Protein AF-A0A401J5F5-F1 (afdb_monomer_lite)

Radius of gyration: 28.51 Å; chains: 1; bounding box: 42×103×67 Å

Secondary structure (DSSP, 8-state):
-------------------SSHHHHHHHHHHHHHHHHHHHHT--GGGEEE-SSSEEEE---TT--HHHHHHHHHHHHTSSS-EEEETT-S--TTPBPSSPPEEEEEEEHHHHHHHHHHHHHTTPEEEEEEE-TTSEEEEEEEPPTT-BHHHHHHHHHHHHTTTTSS-EEEEPP-------------------

Structure (mmCIF, N/CA/C/O backbone):
data_AF-A0A401J5F5-F1
#
_entry.id   AF-A0A401J5F5-F1
#
loop_
_atom_site.group_PDB
_atom_site.id
_atom_site.type_symbol
_atom_site.label_atom_id
_atom_site.label_alt_id
_atom_site.label_comp_id
_atom_site.label_asym_id
_atom_site.label_entity_id
_atom_site.label_seq_id
_atom_site.pdbx_PDB_ins_code
_atom_site.Cartn_x
_atom_site.Cartn_y
_atom_site.Cartn_z
_atom_site.occupancy
_atom_site.B_iso_or_equiv
_atom_site.auth_seq_id
_atom_site.auth_comp_id
_atom_site.auth_asym_id
_atom_site.auth_atom_id
_atom_site.pdbx_PDB_model_num
ATOM 1 N N . MET A 1 1 ? -17.683 77.217 -1.184 1.00 43.50 1 MET A N 1
ATOM 2 C CA . MET A 1 1 ? -18.094 76.943 -2.585 1.00 43.50 1 MET A CA 1
ATOM 3 C C . MET A 1 1 ? -16.866 77.033 -3.494 1.00 43.50 1 MET A C 1
ATOM 5 O O . MET A 1 1 ? -16.057 77.914 -3.235 1.00 43.50 1 MET A O 1
ATOM 9 N N . LYS A 1 2 ? -16.790 76.169 -4.531 1.00 35.72 2 LYS A N 1
ATOM 10 C CA . LYS A 1 2 ? -15.691 75.847 -5.498 1.00 35.72 2 LYS A CA 1
ATOM 11 C C . LYS A 1 2 ? -14.905 74.567 -5.130 1.00 35.72 2 LYS A C 1
ATOM 13 O O . LYS A 1 2 ? -14.124 74.583 -4.192 1.00 35.72 2 LYS A O 1
ATOM 18 N N . MET A 1 3 ? -15.372 73.396 -5.596 1.00 32.53 3 MET A N 1
ATOM 19 C CA . MET A 1 3 ? -14.961 72.637 -6.815 1.00 32.53 3 MET A CA 1
ATOM 20 C C . MET A 1 3 ? -13.523 72.095 -6.725 1.00 32.53 3 MET A C 1
ATOM 22 O O . MET A 1 3 ? -12.584 72.873 -6.765 1.00 32.53 3 MET A O 1
ATOM 26 N N . VAL A 1 4 ? -13.332 70.823 -6.346 1.00 42.28 4 VAL A N 1
ATOM 27 C CA . VAL A 1 4 ? -13.282 69.589 -7.179 1.00 42.28 4 VAL A CA 1
ATOM 28 C C . VAL A 1 4 ? -12.054 69.526 -8.091 1.00 42.28 4 VAL A C 1
ATOM 30 O O . VAL A 1 4 ? -12.009 70.216 -9.101 1.00 42.28 4 VAL A O 1
ATOM 33 N N . TRP A 1 5 ? -11.166 68.561 -7.823 1.00 26.98 5 TRP A N 1
ATOM 34 C CA . TRP A 1 5 ? -10.645 67.684 -8.877 1.00 26.98 5 TRP A CA 1
ATOM 35 C C . TRP A 1 5 ? -10.235 66.322 -8.301 1.00 26.98 5 TRP A C 1
ATOM 37 O O . TRP A 1 5 ? -9.369 66.225 -7.436 1.00 26.98 5 TRP A O 1
ATOM 47 N N . ARG A 1 6 ? -10.917 65.263 -8.752 1.00 43.91 6 ARG A N 1
ATOM 48 C CA . ARG A 1 6 ? -10.545 63.863 -8.525 1.00 43.91 6 ARG A CA 1
ATOM 49 C C . ARG A 1 6 ? -9.757 63.412 -9.748 1.00 43.91 6 ARG A C 1
ATOM 51 O O . ARG A 1 6 ? -10.322 63.350 -10.835 1.00 43.91 6 ARG A O 1
ATOM 58 N N . ILE A 1 7 ? -8.481 63.095 -9.567 1.00 42.84 7 ILE A N 1
ATOM 59 C CA . ILE A 1 7 ? -7.674 62.436 -10.595 1.00 42.84 7 ILE A CA 1
ATOM 60 C C . ILE A 1 7 ? -7.844 60.931 -10.383 1.00 42.84 7 ILE A C 1
ATOM 62 O O . ILE A 1 7 ? -7.282 60.353 -9.456 1.00 42.84 7 ILE A O 1
ATOM 66 N N . SER A 1 8 ? -8.676 60.306 -11.213 1.00 41.34 8 SER A N 1
ATOM 67 C CA . SER A 1 8 ? -8.752 58.850 -11.320 1.00 41.34 8 SER A CA 1
ATOM 68 C C . SER A 1 8 ? -7.578 58.361 -12.166 1.00 41.34 8 SER A C 1
ATOM 70 O O . SER A 1 8 ? -7.578 58.525 -13.382 1.00 41.34 8 SER A O 1
ATOM 72 N N . LEU A 1 9 ? -6.577 57.755 -11.527 1.00 42.47 9 LEU A N 1
ATOM 73 C CA . LEU A 1 9 ? -5.566 56.954 -12.212 1.00 42.47 9 LEU A CA 1
ATOM 74 C C . LEU A 1 9 ? -6.114 55.535 -12.389 1.00 42.47 9 LEU A C 1
ATOM 76 O O . LEU A 1 9 ? -6.214 54.76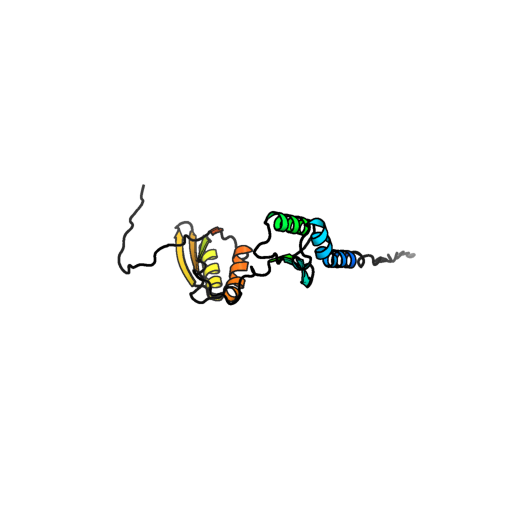9 -11.433 1.00 42.47 9 LEU A O 1
ATOM 80 N N . ALA A 1 10 ? -6.495 55.198 -13.620 1.00 40.88 10 ALA A N 1
ATOM 81 C CA . ALA A 1 10 ? -6.749 53.824 -14.019 1.00 40.88 10 ALA A CA 1
ATOM 82 C C . ALA A 1 10 ? -5.401 53.094 -14.119 1.00 40.88 10 ALA A C 1
ATOM 84 O O . ALA A 1 10 ? -4.613 53.347 -15.030 1.00 40.88 10 ALA A O 1
ATOM 85 N N . ALA A 1 11 ? -5.121 52.204 -13.169 1.00 45.44 11 ALA A N 1
ATOM 86 C CA . ALA A 1 11 ? -4.005 51.277 -13.276 1.00 45.44 11 ALA A CA 1
ATOM 87 C C . ALA A 1 11 ? -4.366 50.201 -14.312 1.00 45.44 11 ALA A C 1
ATOM 89 O O . ALA A 1 11 ? -5.127 49.277 -14.031 1.00 45.44 11 ALA A O 1
ATOM 90 N N . ALA A 1 12 ? -3.842 50.340 -15.529 1.00 38.31 12 ALA A N 1
ATOM 91 C CA . ALA A 1 12 ? -3.856 49.272 -16.516 1.00 38.31 12 ALA A CA 1
ATOM 92 C C . ALA A 1 12 ? -2.869 48.185 -16.064 1.00 38.31 12 ALA A C 1
ATOM 94 O O . ALA A 1 12 ? -1.658 48.316 -16.233 1.00 38.31 12 ALA A O 1
ATOM 95 N N . VAL A 1 13 ? -3.384 47.116 -15.455 1.00 39.88 13 VAL A N 1
ATOM 96 C CA . VAL A 1 13 ? -2.602 45.905 -15.193 1.00 39.88 13 VAL A CA 1
ATOM 97 C C . VAL A 1 13 ? -2.475 45.159 -16.516 1.00 39.88 13 VAL A C 1
ATOM 99 O O . VAL A 1 13 ? -3.377 44.437 -16.936 1.00 39.88 13 VAL A O 1
ATOM 102 N N . ILE A 1 14 ? -1.349 45.359 -17.197 1.00 43.97 14 ILE A N 1
ATOM 103 C CA . ILE A 1 14 ? -0.930 44.489 -18.291 1.00 43.97 14 ILE A CA 1
ATOM 104 C C . ILE A 1 14 ? -0.505 43.174 -17.634 1.00 43.97 14 ILE A C 1
ATOM 106 O O . ILE A 1 14 ? 0.609 43.052 -17.127 1.00 43.97 14 ILE A O 1
ATOM 110 N N . ILE A 1 15 ? -1.412 42.196 -17.596 1.00 42.31 15 ILE A N 1
ATOM 111 C CA . ILE A 1 15 ? -1.058 40.813 -17.274 1.00 42.31 15 ILE A CA 1
ATOM 112 C C . ILE A 1 15 ? -0.266 40.304 -18.476 1.00 42.31 15 ILE A C 1
ATOM 114 O O . ILE A 1 15 ? -0.825 39.819 -19.459 1.00 42.31 15 ILE A O 1
ATOM 118 N N . SER A 1 16 ? 1.048 40.510 -18.425 1.00 41.66 16 SER A N 1
ATOM 119 C CA . SER A 1 16 ? 1.985 39.938 -19.379 1.00 41.66 16 SER A CA 1
ATOM 120 C C . SER A 1 16 ? 1.873 38.417 -19.272 1.00 41.66 16 SER A C 1
ATOM 122 O O . SER A 1 16 ? 2.237 37.816 -18.260 1.00 41.66 16 SER A O 1
ATOM 124 N N . GLY A 1 17 ? 1.268 37.802 -20.287 1.00 46.09 17 GLY A N 1
ATOM 125 C CA . GLY A 1 17 ? 1.097 36.361 -20.394 1.00 46.09 17 GLY A CA 1
ATOM 126 C C . GLY A 1 17 ? 2.429 35.678 -20.678 1.00 46.09 17 GLY A C 1
ATOM 127 O O . GLY A 1 17 ? 2.751 35.391 -21.824 1.00 46.09 17 GLY A O 1
ATOM 128 N N . THR A 1 18 ? 3.191 35.380 -19.632 1.00 44.47 18 THR A N 1
ATOM 129 C CA . THR A 1 18 ? 4.375 34.511 -19.693 1.00 44.47 18 THR A CA 1
ATOM 130 C C . THR A 1 18 ? 4.217 33.358 -18.715 1.00 44.47 18 THR A C 1
ATOM 132 O O . THR A 1 18 ? 4.855 33.329 -17.671 1.00 44.47 18 THR A O 1
ATOM 135 N N . THR A 1 19 ? 3.360 32.389 -19.039 1.00 47.84 19 THR A N 1
ATOM 136 C CA . THR A 1 19 ? 3.331 31.095 -18.324 1.00 47.84 19 THR A CA 1
ATOM 137 C C . THR A 1 19 ? 3.252 29.868 -19.239 1.00 47.84 19 THR A C 1
ATOM 139 O O . THR A 1 19 ? 3.297 28.747 -18.748 1.00 47.84 19 THR A O 1
ATOM 142 N N . MET A 1 20 ? 3.235 30.008 -20.572 1.00 43.16 20 MET A N 1
ATOM 143 C CA . MET A 1 20 ? 3.103 28.844 -21.474 1.00 43.16 20 MET A CA 1
ATOM 144 C C . MET A 1 20 ? 4.416 28.120 -21.841 1.00 43.16 20 MET A C 1
ATOM 146 O O . MET A 1 20 ? 4.374 27.155 -22.604 1.00 43.16 20 MET A O 1
ATOM 150 N N . ALA A 1 21 ? 5.577 28.552 -21.335 1.00 44.12 21 ALA A N 1
ATOM 151 C CA . ALA A 1 21 ? 6.866 27.960 -21.717 1.00 44.12 21 ALA A CA 1
ATOM 152 C C . ALA A 1 21 ? 7.297 26.765 -20.842 1.00 44.12 21 ALA A C 1
ATOM 154 O O . ALA A 1 21 ? 7.928 25.847 -21.353 1.00 44.12 21 ALA A O 1
ATOM 155 N N . MET A 1 22 ? 6.911 26.712 -19.560 1.00 44.75 22 MET A N 1
ATOM 156 C CA . MET A 1 22 ? 7.443 25.686 -18.645 1.00 44.75 22 MET A CA 1
ATOM 157 C C . MET A 1 22 ? 6.835 24.287 -18.837 1.00 44.75 22 MET A C 1
ATOM 159 O O . MET A 1 22 ? 7.517 23.284 -18.642 1.00 44.75 22 MET A O 1
ATOM 163 N N . ALA A 1 23 ? 5.580 24.186 -19.287 1.00 46.88 23 ALA A N 1
ATOM 164 C CA . ALA A 1 23 ? 4.941 22.883 -19.489 1.00 46.88 23 ALA A CA 1
ATOM 165 C C . ALA A 1 23 ? 5.533 22.106 -20.684 1.00 46.88 23 ALA A C 1
ATOM 167 O O . ALA A 1 23 ? 5.722 20.892 -20.601 1.00 46.88 23 ALA A O 1
ATOM 168 N N . ARG A 1 24 ? 5.881 22.804 -21.779 1.00 48.50 24 ARG A N 1
ATOM 169 C CA . ARG A 1 24 ? 6.398 22.178 -23.012 1.00 48.50 24 ARG A CA 1
ATOM 170 C C . ARG A 1 24 ? 7.813 21.619 -22.866 1.00 48.50 24 ARG A C 1
ATOM 172 O O . ARG A 1 24 ? 8.132 20.614 -23.496 1.00 48.50 24 ARG A O 1
ATOM 179 N N . GLU A 1 25 ? 8.650 22.249 -22.047 1.00 49.91 25 GLU A N 1
ATOM 180 C CA . GLU A 1 25 ? 10.027 21.801 -21.816 1.00 49.91 25 GLU A CA 1
ATOM 181 C C . GLU A 1 25 ? 10.061 20.522 -20.961 1.00 49.91 25 GLU A C 1
ATOM 183 O O . GLU A 1 25 ? 10.781 19.573 -21.279 1.00 49.91 25 GLU A O 1
ATOM 188 N N . SER A 1 26 ? 9.181 20.432 -19.956 1.00 57.75 26 SER A N 1
ATOM 189 C CA . SER A 1 26 ? 9.104 19.262 -19.073 1.00 57.75 26 SER A CA 1
ATOM 190 C C . SER A 1 26 ? 8.583 17.996 -19.780 1.00 57.75 26 SER A C 1
ATOM 192 O O . SER A 1 26 ? 9.088 16.902 -19.520 1.00 57.75 26 SER A O 1
ATOM 194 N N . GLU A 1 27 ? 7.615 18.124 -20.700 1.00 59.06 27 GLU A N 1
ATOM 195 C CA . GLU A 1 27 ? 7.053 16.986 -21.450 1.00 59.06 27 GLU A CA 1
ATOM 196 C C . GLU A 1 27 ? 7.995 16.469 -22.545 1.00 59.06 27 GLU A C 1
ATOM 198 O O . GLU A 1 27 ? 8.038 15.268 -22.818 1.00 59.06 27 GLU A O 1
ATOM 203 N N . ASN A 1 28 ? 8.770 17.350 -23.183 1.00 62.75 28 ASN A N 1
ATOM 204 C CA . ASN A 1 28 ? 9.780 16.922 -24.152 1.00 62.75 28 ASN A CA 1
ATOM 205 C C . ASN A 1 28 ? 10.972 16.235 -23.475 1.00 62.75 28 ASN A C 1
ATOM 207 O O . ASN A 1 28 ? 11.548 15.318 -24.061 1.00 62.75 28 ASN A O 1
ATOM 211 N N . SER A 1 29 ? 11.317 16.638 -22.249 1.00 72.81 29 SER A N 1
ATOM 212 C CA . SER A 1 29 ? 12.370 15.988 -21.464 1.00 72.81 29 SER A CA 1
ATOM 213 C C . SER A 1 29 ? 12.029 14.519 -21.173 1.00 72.81 29 SER A C 1
ATOM 215 O O . SER A 1 29 ? 12.818 13.622 -21.475 1.00 72.81 29 SER A O 1
ATOM 217 N N . ILE A 1 30 ? 10.800 14.233 -20.719 1.00 82.50 30 ILE A N 1
ATOM 218 C CA . ILE A 1 30 ? 10.421 12.864 -20.336 1.00 82.50 30 ILE A CA 1
ATOM 219 C C . ILE A 1 30 ? 10.318 11.911 -21.536 1.00 82.50 30 ILE A C 1
ATOM 221 O O . ILE A 1 30 ? 10.687 10.745 -21.429 1.00 82.50 30 ILE A O 1
ATOM 225 N N . LYS A 1 31 ? 9.889 12.398 -22.710 1.00 85.31 31 LYS A N 1
ATOM 226 C CA . LYS A 1 31 ? 9.800 11.583 -23.937 1.00 85.31 31 LYS A CA 1
ATOM 227 C C . LYS A 1 31 ? 11.163 11.078 -24.413 1.00 85.31 31 LYS A C 1
ATOM 229 O O . LYS A 1 31 ? 11.244 9.994 -24.983 1.00 85.31 31 LYS A O 1
ATOM 234 N N . ASN A 1 32 ? 12.223 11.849 -24.173 1.00 88.88 32 ASN A N 1
ATOM 235 C CA . ASN A 1 32 ? 13.589 11.490 -24.560 1.00 88.88 32 ASN A CA 1
ATOM 236 C C . ASN A 1 32 ? 14.330 10.681 -23.485 1.00 88.88 32 ASN A C 1
ATOM 238 O O . ASN A 1 32 ? 15.373 10.087 -23.777 1.00 88.88 32 ASN A O 1
ATOM 242 N N . LEU A 1 33 ? 13.779 10.617 -22.270 1.00 89.19 33 LEU A N 1
ATOM 243 C CA . LEU A 1 33 ? 14.386 9.968 -21.113 1.00 89.19 33 LEU A CA 1
ATOM 244 C C . LEU A 1 33 ? 14.772 8.496 -21.361 1.00 89.19 33 LEU A C 1
ATOM 246 O O . LEU A 1 33 ? 15.908 8.144 -21.038 1.00 89.19 33 LEU A O 1
ATOM 250 N N . PRO A 1 34 ? 13.938 7.634 -21.990 1.00 92.56 34 PRO A N 1
ATOM 251 C CA . PRO A 1 34 ? 14.337 6.253 -22.273 1.00 92.56 34 PRO A CA 1
ATOM 252 C C . PRO A 1 34 ? 15.611 6.153 -23.115 1.00 92.56 34 PRO A C 1
ATOM 254 O O . PRO A 1 34 ? 16.503 5.357 -22.823 1.00 92.56 34 PRO A O 1
ATOM 257 N N . ALA A 1 35 ? 15.725 6.996 -24.144 1.00 93.44 35 ALA A N 1
ATOM 258 C CA . ALA A 1 35 ? 16.879 7.003 -25.032 1.00 93.44 35 ALA A CA 1
ATOM 259 C C . ALA A 1 35 ? 18.137 7.523 -24.321 1.00 93.44 35 ALA A C 1
ATOM 261 O O . ALA A 1 35 ? 19.235 7.026 -24.565 1.00 93.44 35 ALA A O 1
ATOM 262 N N . GLU A 1 36 ? 17.999 8.521 -23.447 1.00 92.50 36 GLU A N 1
ATOM 263 C CA . GLU A 1 36 ? 19.115 9.040 -22.655 1.00 92.50 36 GLU A CA 1
ATOM 264 C C . GLU A 1 36 ? 19.635 8.010 -21.648 1.00 92.50 36 GLU A C 1
ATOM 266 O O . GLU A 1 36 ? 20.839 7.736 -21.619 1.00 92.50 36 GLU A O 1
ATOM 271 N N . ILE A 1 37 ? 18.732 7.393 -20.885 1.00 93.38 37 ILE A N 1
ATOM 272 C CA . ILE A 1 37 ? 19.062 6.354 -19.907 1.00 93.38 37 ILE A CA 1
ATOM 273 C C . ILE A 1 37 ? 19.707 5.152 -20.598 1.00 93.38 37 ILE A C 1
ATOM 275 O O . ILE A 1 37 ? 20.756 4.686 -20.155 1.00 93.38 37 ILE A O 1
ATOM 279 N N . SER A 1 38 ? 19.132 4.687 -21.712 1.00 94.06 38 SER A N 1
ATOM 280 C CA . SER A 1 38 ? 19.673 3.569 -22.493 1.00 94.06 38 SER A CA 1
ATOM 281 C C . SER A 1 38 ? 21.126 3.815 -22.910 1.00 94.06 38 SER A C 1
ATOM 283 O O . SER A 1 38 ? 21.978 2.939 -22.737 1.00 94.06 38 SER A O 1
ATOM 285 N N . ARG A 1 39 ? 21.450 5.032 -23.375 1.00 94.75 39 ARG A N 1
ATOM 286 C CA . ARG A 1 39 ? 22.827 5.409 -23.734 1.00 94.75 39 ARG A CA 1
ATOM 287 C C . ARG A 1 39 ? 23.757 5.462 -22.523 1.00 94.75 39 ARG A C 1
ATOM 289 O O . ARG A 1 39 ? 24.860 4.925 -22.598 1.00 94.75 39 ARG A O 1
ATOM 296 N N . LYS A 1 40 ? 23.339 6.102 -21.426 1.00 94.56 40 LYS A N 1
ATOM 297 C CA . LYS A 1 40 ? 24.175 6.279 -20.224 1.00 94.56 40 LYS A CA 1
ATOM 298 C C . LYS A 1 40 ? 24.445 4.958 -19.505 1.00 94.56 40 LYS A C 1
ATOM 300 O O . LYS A 1 40 ? 25.591 4.655 -19.189 1.00 94.56 40 LYS A O 1
ATOM 305 N N . CYS A 1 41 ? 23.403 4.158 -19.302 1.00 94.50 41 CYS A N 1
ATOM 306 C CA . CYS A 1 41 ? 23.464 2.914 -18.538 1.00 94.50 41 CYS A CA 1
ATOM 307 C C . CYS A 1 41 ? 23.751 1.676 -19.396 1.00 94.50 41 CYS A C 1
ATOM 309 O O . CYS A 1 41 ? 23.882 0.576 -18.857 1.00 94.50 41 CYS A O 1
ATOM 311 N N . LYS A 1 42 ? 23.877 1.830 -20.724 1.00 94.31 42 LYS A N 1
ATOM 312 C CA . LYS A 1 42 ? 24.121 0.729 -21.674 1.00 94.31 42 LYS A CA 1
ATOM 313 C C . LYS A 1 42 ? 23.097 -0.403 -21.503 1.00 94.31 42 LYS A C 1
ATOM 315 O O . LYS A 1 42 ? 23.442 -1.591 -21.416 1.00 94.31 42 LYS A O 1
ATOM 320 N N . THR A 1 43 ? 21.831 -0.008 -21.419 1.00 93.19 43 THR A N 1
ATOM 321 C CA . THR A 1 43 ? 20.666 -0.886 -21.272 1.00 93.19 43 THR A CA 1
ATOM 322 C C . THR A 1 43 ? 19.780 -0.830 -22.516 1.00 93.19 43 THR A C 1
ATOM 324 O O . THR A 1 43 ? 19.821 0.158 -23.255 1.00 93.19 43 THR A O 1
ATOM 327 N N . PRO A 1 44 ? 18.976 -1.872 -22.778 1.00 93.56 44 PRO A N 1
ATOM 328 C CA . PRO A 1 44 ? 17.943 -1.825 -23.809 1.00 93.56 44 PRO A CA 1
ATOM 329 C C . PRO A 1 44 ? 16.977 -0.647 -23.607 1.00 93.56 44 PRO A C 1
ATOM 331 O O . PRO A 1 44 ? 16.609 -0.318 -22.479 1.00 93.56 44 PRO A O 1
ATOM 334 N N . ILE A 1 45 ? 16.579 0.006 -24.702 1.00 91.50 45 ILE A N 1
ATOM 335 C CA . ILE A 1 45 ? 15.700 1.188 -24.656 1.00 91.50 45 ILE A CA 1
ATOM 336 C C . ILE A 1 45 ? 14.285 0.857 -24.164 1.00 91.50 45 ILE A C 1
ATOM 338 O O . ILE A 1 45 ? 13.616 1.703 -23.581 1.00 91.50 45 ILE A O 1
ATOM 342 N N . ASP A 1 46 ? 13.840 -0.380 -24.367 1.00 89.62 46 ASP A N 1
ATOM 343 C CA . ASP A 1 46 ? 12.520 -0.883 -23.993 1.00 89.62 46 ASP A CA 1
ATOM 344 C C . ASP A 1 46 ? 12.374 -1.180 -22.494 1.00 89.62 46 ASP A C 1
ATOM 346 O O . ASP A 1 46 ? 11.249 -1.380 -22.027 1.00 89.62 46 ASP A O 1
ATOM 350 N N . TRP A 1 47 ? 13.472 -1.140 -21.729 1.00 92.25 47 TRP A N 1
ATOM 351 C CA . TRP A 1 47 ? 13.421 -1.226 -20.269 1.00 92.25 47 TRP A CA 1
ATOM 352 C C . TRP A 1 47 ? 12.689 -0.043 -19.650 1.00 92.25 47 TRP A C 1
ATOM 354 O O . TRP A 1 47 ? 12.094 -0.197 -18.592 1.00 92.25 47 TRP A O 1
ATOM 364 N N . VAL A 1 48 ? 12.719 1.134 -20.274 1.00 91.81 48 VAL A N 1
ATOM 365 C CA . VAL A 1 48 ? 12.088 2.342 -19.740 1.00 91.81 48 VAL A CA 1
ATOM 366 C C . VAL A 1 48 ? 10.962 2.760 -20.674 1.00 91.81 48 VAL A C 1
ATOM 368 O O . VAL A 1 48 ? 11.193 3.139 -21.818 1.00 91.81 48 VAL A O 1
ATOM 371 N N . LYS A 1 49 ? 9.723 2.716 -20.187 1.00 90.50 49 LYS A N 1
ATOM 372 C CA . LYS A 1 49 ? 8.528 3.082 -20.953 1.00 90.50 49 LYS A CA 1
ATOM 373 C C . LYS A 1 49 ? 7.893 4.325 -20.357 1.00 90.50 49 LYS A C 1
ATOM 375 O O . LYS A 1 49 ? 7.610 4.363 -19.164 1.00 90.50 49 LYS A O 1
ATOM 380 N N . VAL A 1 50 ? 7.640 5.328 -21.187 1.00 88.62 50 VAL A N 1
ATOM 381 C CA . VAL A 1 50 ? 6.902 6.529 -20.775 1.00 88.62 50 VAL A CA 1
ATOM 382 C C . VAL A 1 50 ? 5.408 6.218 -20.819 1.00 88.62 50 VAL A C 1
ATOM 384 O O . VAL A 1 50 ? 4.900 5.750 -21.839 1.00 88.62 50 VAL A O 1
ATOM 387 N N . GLY A 1 51 ? 4.724 6.420 -19.696 1.00 80.94 51 GLY A N 1
ATOM 388 C CA . GLY A 1 51 ? 3.279 6.269 -19.568 1.00 80.94 51 GLY A CA 1
ATOM 389 C C . GLY A 1 51 ? 2.526 7.566 -19.872 1.00 80.94 51 GLY A C 1
ATOM 390 O O . GLY A 1 51 ? 3.035 8.478 -20.519 1.00 80.94 51 GLY A O 1
ATOM 391 N N . THR A 1 52 ? 1.280 7.658 -19.408 1.00 76.38 52 THR A N 1
ATOM 392 C CA . THR A 1 52 ? 0.497 8.901 -19.472 1.00 76.38 52 THR A CA 1
ATOM 393 C C . THR A 1 52 ? 0.977 9.894 -18.413 1.00 76.38 52 THR A C 1
ATOM 395 O O . THR A 1 52 ? 1.271 9.494 -17.285 1.00 76.38 52 THR A O 1
ATOM 398 N N . GLY A 1 53 ? 1.016 11.187 -18.745 1.00 80.38 53 GLY A N 1
ATOM 399 C CA . GLY A 1 53 ? 1.531 12.222 -17.842 1.00 80.38 53 GLY A CA 1
ATOM 400 C C . GLY A 1 53 ? 3.042 12.099 -17.624 1.00 80.38 53 GLY A C 1
ATOM 401 O O . GLY A 1 53 ? 3.774 11.735 -18.543 1.00 80.38 53 GLY A O 1
ATOM 402 N N . ARG A 1 54 ? 3.511 12.380 -16.403 1.00 83.75 54 ARG A N 1
ATOM 403 C CA . ARG A 1 54 ? 4.923 12.244 -16.010 1.00 83.75 54 ARG A CA 1
ATOM 404 C C . ARG A 1 54 ? 5.232 10.876 -15.386 1.00 83.75 54 ARG A C 1
ATOM 406 O O . ARG A 1 54 ? 5.961 10.786 -14.408 1.00 83.75 54 ARG A O 1
ATOM 413 N N . SER A 1 55 ? 4.668 9.802 -15.940 1.00 85.81 55 SER A N 1
ATOM 414 C CA . SER A 1 55 ? 4.898 8.444 -15.431 1.00 85.81 55 SER A CA 1
ATOM 415 C C . SER A 1 55 ? 5.919 7.676 -16.265 1.00 85.81 55 SER A C 1
ATOM 417 O O . SER A 1 55 ? 5.937 7.747 -17.496 1.00 85.81 55 SER A O 1
ATOM 419 N N . VAL A 1 56 ? 6.766 6.909 -15.586 1.00 89.25 56 VAL A N 1
ATOM 420 C CA . VAL A 1 56 ? 7.770 6.034 -16.185 1.00 89.25 56 VAL A CA 1
ATOM 421 C C . VAL A 1 56 ? 7.616 4.637 -15.605 1.00 89.25 56 VAL A C 1
ATOM 423 O O . VAL A 1 56 ? 7.517 4.443 -14.396 1.00 89.25 56 VAL A O 1
ATOM 426 N N . ARG A 1 57 ? 7.613 3.640 -16.483 1.00 89.44 57 ARG A N 1
ATOM 427 C CA . ARG A 1 57 ? 7.575 2.232 -16.117 1.00 89.44 57 ARG A CA 1
ATOM 428 C C . ARG A 1 57 ? 8.892 1.554 -16.454 1.00 89.44 57 ARG A C 1
ATOM 430 O O . ARG A 1 57 ? 9.359 1.650 -17.587 1.00 89.44 57 ARG A O 1
ATOM 437 N N . LEU A 1 58 ? 9.460 0.858 -15.478 1.00 90.81 58 LEU A N 1
ATOM 438 C CA . LEU A 1 58 ? 10.694 0.097 -15.608 1.00 90.81 58 LEU A CA 1
ATOM 439 C C . LEU A 1 58 ? 10.377 -1.393 -15.806 1.00 90.81 58 LEU A C 1
ATOM 441 O O . LEU A 1 58 ? 9.644 -1.982 -15.016 1.00 90.81 58 LEU A O 1
ATOM 445 N N . GLN A 1 59 ? 10.938 -2.001 -16.847 1.00 91.00 59 GLN A N 1
ATOM 446 C CA . GLN A 1 59 ? 10.794 -3.418 -17.184 1.00 91.00 59 GLN A CA 1
ATOM 447 C C . GLN A 1 59 ? 12.152 -4.020 -17.575 1.00 91.00 59 GLN A C 1
ATOM 449 O O . GLN A 1 59 ? 12.445 -4.170 -18.762 1.00 91.00 59 GLN A O 1
ATOM 454 N N . PRO A 1 60 ? 13.015 -4.345 -16.601 1.00 88.44 60 PRO A N 1
ATOM 455 C CA . PRO A 1 60 ? 14.274 -5.022 -16.877 1.00 88.44 60 PRO A CA 1
ATOM 456 C C . PRO A 1 60 ? 14.033 -6.459 -17.365 1.00 88.44 60 PRO A C 1
ATOM 458 O O . PRO A 1 60 ? 12.971 -7.036 -17.125 1.00 88.44 60 PRO A O 1
ATOM 461 N N . SER A 1 61 ? 15.043 -7.069 -17.996 1.00 86.12 61 SER A N 1
ATOM 462 C CA . SER A 1 61 ? 15.054 -8.533 -18.174 1.00 86.12 61 SER A CA 1
ATOM 463 C C . SER A 1 61 ? 15.067 -9.221 -16.799 1.00 86.12 61 SER A C 1
ATOM 465 O O . SER A 1 61 ? 15.714 -8.687 -15.893 1.00 86.12 61 SER A O 1
ATOM 467 N N . PRO A 1 62 ? 14.455 -10.406 -16.620 1.00 83.62 62 PRO A N 1
ATOM 468 C CA . PRO A 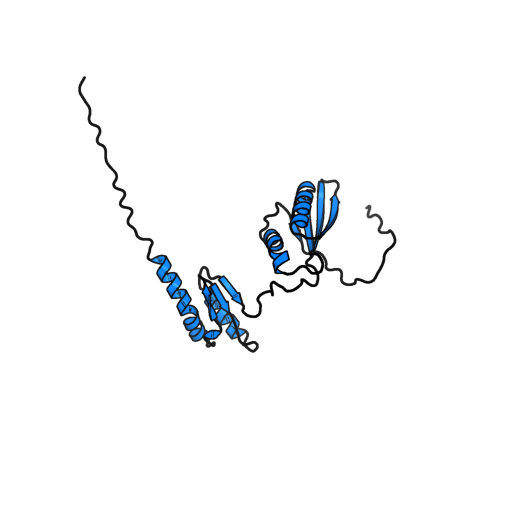1 62 ? 14.576 -11.186 -15.380 1.00 83.62 62 PRO A CA 1
ATOM 469 C C . PRO A 1 62 ? 16.031 -11.469 -14.962 1.00 83.62 62 PRO A C 1
ATOM 471 O O . PRO A 1 62 ? 16.336 -11.596 -13.782 1.00 83.62 62 PRO A O 1
ATOM 474 N N . ASP A 1 63 ? 16.931 -11.513 -15.940 1.00 86.62 63 ASP A N 1
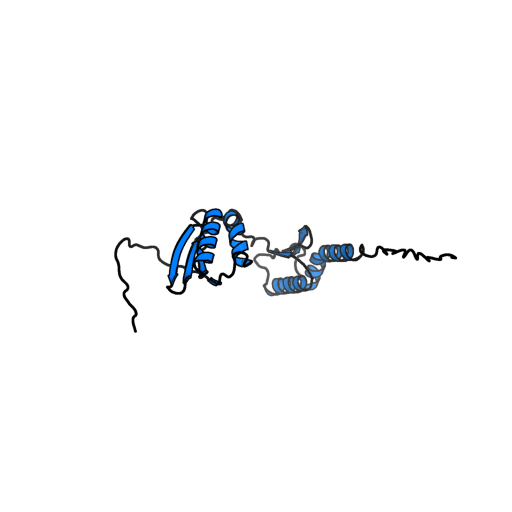ATOM 475 C CA . ASP A 1 63 ? 18.366 -11.805 -15.817 1.00 86.62 63 ASP A CA 1
ATOM 476 C C . ASP A 1 63 ? 19.235 -10.530 -15.901 1.00 86.62 63 ASP A C 1
ATOM 478 O O . ASP A 1 63 ? 20.456 -10.580 -16.067 1.00 86.62 63 ASP A O 1
ATOM 482 N N . ALA A 1 64 ? 18.611 -9.355 -15.774 1.00 88.69 64 ALA A N 1
ATOM 483 C CA . ALA A 1 64 ? 19.305 -8.078 -15.702 1.00 88.69 64 ALA A CA 1
ATOM 484 C C . ALA A 1 64 ? 20.259 -8.022 -14.499 1.00 88.69 64 ALA A C 1
ATOM 486 O O . ALA A 1 64 ? 19.883 -8.320 -13.365 1.00 88.69 64 ALA A O 1
ATOM 487 N N . SER A 1 65 ? 21.493 -7.560 -14.725 1.00 91.81 65 SER A N 1
ATOM 488 C CA . SER A 1 65 ? 22.414 -7.308 -13.619 1.00 91.81 65 SER A CA 1
ATOM 489 C C . SER A 1 65 ? 21.914 -6.150 -12.755 1.00 91.81 65 SER A C 1
ATOM 491 O O . SER A 1 65 ? 21.481 -5.111 -13.262 1.00 91.81 65 SER A O 1
ATOM 493 N N . TYR A 1 66 ? 22.030 -6.312 -11.437 1.00 89.19 66 TYR A N 1
ATOM 494 C CA . TYR A 1 66 ? 21.602 -5.299 -10.473 1.00 89.19 66 TYR A CA 1
ATOM 495 C C . TYR A 1 66 ? 22.278 -3.940 -10.709 1.00 89.19 66 TYR A C 1
ATOM 497 O O . TYR A 1 66 ? 21.615 -2.914 -10.662 1.00 89.19 66 TYR A O 1
ATOM 505 N N . GLU A 1 67 ? 23.567 -3.926 -11.060 1.00 92.56 67 GLU A N 1
ATOM 506 C CA . GLU A 1 67 ? 24.322 -2.701 -11.374 1.00 92.56 67 GLU A CA 1
ATOM 507 C C . GLU A 1 67 ? 23.667 -1.865 -12.489 1.00 92.56 67 GLU A C 1
ATOM 509 O O . GLU A 1 67 ? 23.596 -0.639 -12.410 1.00 92.56 67 GLU A O 1
ATOM 514 N N . LYS A 1 68 ? 23.128 -2.523 -13.524 1.00 92.25 68 LYS A N 1
ATOM 515 C CA . LYS A 1 68 ? 22.428 -1.830 -14.612 1.00 92.25 68 LYS A CA 1
ATOM 516 C C . LYS A 1 68 ? 21.083 -1.279 -14.156 1.00 92.25 68 LYS A C 1
ATOM 518 O O . LYS A 1 68 ? 20.720 -0.176 -14.557 1.00 92.25 68 LYS A O 1
ATOM 523 N N . ILE A 1 69 ? 20.358 -2.032 -13.329 1.00 91.50 69 ILE A N 1
ATOM 524 C CA . ILE A 1 69 ? 19.096 -1.579 -12.732 1.00 91.50 69 ILE A CA 1
ATOM 525 C C . ILE A 1 69 ? 19.353 -0.352 -11.849 1.00 91.50 69 ILE A C 1
ATOM 527 O O . ILE A 1 69 ? 18.644 0.643 -11.975 1.00 91.50 69 ILE A O 1
ATOM 531 N N . ASP A 1 70 ? 20.395 -0.387 -11.019 1.00 92.88 70 ASP A N 1
ATOM 532 C CA . ASP A 1 70 ? 20.767 0.712 -10.129 1.00 92.88 70 ASP A CA 1
ATOM 533 C C . ASP A 1 70 ? 21.138 1.984 -10.908 1.00 92.88 70 ASP A C 1
ATOM 535 O O . ASP A 1 70 ? 20.621 3.059 -10.607 1.00 92.88 70 ASP A O 1
ATOM 539 N N . CYS A 1 71 ? 21.916 1.861 -11.994 1.00 95.31 71 CYS A N 1
ATOM 540 C CA . CYS A 1 71 ? 22.196 2.986 -12.894 1.00 95.31 71 CYS A CA 1
ATOM 541 C C . CYS A 1 71 ? 20.910 3.610 -13.457 1.00 95.31 71 CYS A C 1
ATOM 543 O O . CYS A 1 71 ? 20.734 4.829 -13.417 1.00 95.31 71 CYS A O 1
ATOM 545 N N . VAL A 1 72 ? 19.990 2.779 -13.963 1.00 93.88 72 VAL A N 1
ATOM 546 C CA . VAL A 1 72 ? 18.720 3.254 -14.530 1.00 93.88 72 VAL A CA 1
ATOM 547 C C . VAL A 1 72 ? 17.897 3.988 -13.471 1.00 93.88 72 VAL A C 1
ATOM 549 O O . VAL A 1 72 ? 17.415 5.091 -13.725 1.00 93.88 72 VAL A O 1
ATOM 552 N N . LEU A 1 73 ? 17.774 3.416 -12.271 1.00 92.50 73 LEU A N 1
ATOM 553 C CA . LEU A 1 73 ? 17.058 4.040 -11.160 1.00 92.50 73 LEU A CA 1
ATOM 554 C C . LEU A 1 73 ? 17.706 5.360 -10.729 1.00 92.50 73 LEU A C 1
ATOM 556 O O . LEU A 1 73 ? 16.988 6.311 -10.425 1.00 92.50 73 LEU A O 1
ATOM 560 N N . ALA A 1 74 ? 19.037 5.444 -10.723 1.00 93.00 74 ALA A N 1
ATOM 561 C CA . ALA A 1 74 ? 19.756 6.671 -10.404 1.00 93.00 74 ALA A CA 1
ATOM 562 C C . ALA A 1 74 ? 19.472 7.789 -11.419 1.00 93.00 74 ALA A C 1
ATOM 564 O O . ALA A 1 74 ? 19.271 8.933 -11.016 1.00 93.00 74 ALA A O 1
ATOM 565 N N . GLU A 1 75 ? 19.403 7.480 -12.716 1.00 93.25 75 GLU A N 1
ATOM 566 C CA . GLU A 1 75 ? 19.066 8.477 -13.739 1.00 93.25 75 GLU A CA 1
ATOM 567 C C . GLU A 1 75 ? 17.590 8.901 -13.684 1.00 93.25 75 GLU A C 1
ATOM 569 O O . GLU A 1 75 ? 17.301 10.084 -13.860 1.00 93.25 75 GLU A O 1
ATOM 574 N N . ILE A 1 76 ? 16.661 7.986 -13.377 1.00 89.69 76 ILE A N 1
ATOM 575 C CA . ILE A 1 76 ? 15.242 8.336 -13.171 1.00 89.69 76 ILE A CA 1
ATOM 576 C C . ILE A 1 76 ? 15.089 9.249 -11.950 1.00 89.69 76 ILE A C 1
ATOM 578 O O . ILE A 1 76 ? 14.401 10.259 -12.034 1.00 89.69 76 ILE A O 1
ATOM 582 N N . LYS A 1 77 ? 15.773 8.950 -10.837 1.00 87.81 77 LYS A N 1
ATOM 583 C CA . LYS A 1 77 ? 15.736 9.761 -9.603 1.00 87.81 77 LYS A CA 1
ATOM 584 C C . LYS A 1 77 ? 16.252 11.191 -9.774 1.00 87.81 77 LYS A C 1
ATOM 586 O O . LYS A 1 77 ? 15.961 12.033 -8.935 1.00 87.81 77 LYS A O 1
ATOM 591 N N . ARG A 1 78 ? 17.049 11.463 -10.811 1.00 88.88 78 ARG A N 1
ATOM 592 C CA . ARG A 1 78 ? 17.525 12.820 -11.135 1.00 88.88 78 ARG A CA 1
ATOM 593 C C . ARG A 1 78 ? 16.474 13.669 -11.838 1.00 88.88 78 ARG A C 1
ATOM 595 O O . ARG A 1 78 ? 16.700 14.859 -12.027 1.00 88.88 78 ARG A O 1
ATOM 602 N N . GLN A 1 79 ? 15.379 13.060 -12.276 1.00 84.94 79 GLN A N 1
ATOM 603 C CA . GLN A 1 79 ? 14.260 13.773 -12.857 1.00 84.94 79 GLN A CA 1
ATOM 604 C C . GLN A 1 79 ? 13.283 14.146 -11.749 1.00 84.94 79 GLN A C 1
ATOM 606 O O . GLN A 1 79 ? 12.838 13.286 -10.989 1.00 84.94 79 GLN A O 1
ATOM 611 N N . ASP A 1 80 ? 12.922 15.420 -11.691 1.00 80.06 80 ASP A N 1
ATOM 612 C CA . ASP A 1 80 ? 11.909 15.882 -10.753 1.00 80.06 80 ASP A CA 1
ATOM 613 C C . ASP A 1 80 ? 10.515 15.415 -11.189 1.00 80.06 80 ASP A C 1
ATOM 615 O O . ASP A 1 80 ? 10.197 15.385 -12.385 1.00 80.06 80 ASP A O 1
ATOM 619 N N . ASP A 1 81 ? 9.670 15.097 -10.207 1.00 80.25 81 ASP A N 1
ATOM 620 C CA . ASP A 1 81 ? 8.233 14.862 -10.396 1.00 80.25 81 ASP A CA 1
ATOM 621 C C . ASP A 1 81 ? 7.921 13.764 -11.436 1.00 80.25 81 ASP A C 1
ATOM 623 O O . ASP A 1 81 ? 7.174 13.982 -12.391 1.00 80.25 81 ASP A O 1
ATOM 627 N N . ILE A 1 82 ? 8.569 12.597 -11.304 1.00 83.56 82 ILE A N 1
ATOM 628 C CA . ILE A 1 82 ? 8.261 11.396 -12.094 1.00 83.56 82 ILE A CA 1
ATOM 629 C C . ILE A 1 82 ? 7.623 10.324 -11.211 1.00 83.56 82 ILE A C 1
ATOM 631 O O . ILE A 1 82 ? 8.218 9.878 -10.228 1.00 83.56 82 ILE A O 1
ATOM 635 N N . ASP A 1 83 ? 6.463 9.830 -11.641 1.00 82.69 83 ASP A N 1
ATOM 636 C CA . ASP A 1 83 ? 5.835 8.641 -11.069 1.00 82.69 83 ASP A CA 1
ATOM 637 C C . ASP A 1 83 ? 6.515 7.379 -11.614 1.00 82.69 83 ASP A C 1
ATOM 639 O O . ASP A 1 83 ? 6.412 7.070 -12.805 1.00 82.69 83 ASP A O 1
ATOM 643 N N . LEU A 1 84 ? 7.206 6.632 -10.752 1.00 85.38 84 LEU A N 1
ATOM 644 C CA . LEU A 1 84 ? 7.887 5.390 -11.122 1.00 85.38 84 LEU A CA 1
ATOM 645 C C . LEU A 1 84 ? 7.024 4.159 -10.813 1.00 85.38 84 LEU A C 1
ATOM 647 O O . LEU A 1 84 ? 6.590 3.961 -9.680 1.00 85.38 84 LEU A O 1
ATOM 651 N N . GLY A 1 85 ? 6.862 3.280 -11.802 1.00 81.44 85 GLY A N 1
ATOM 652 C CA . GLY A 1 85 ? 6.302 1.936 -11.634 1.00 81.44 85 GLY A CA 1
ATOM 653 C C . GLY A 1 85 ? 7.234 0.846 -12.167 1.00 81.44 85 GLY A C 1
ATOM 654 O O . GLY A 1 85 ? 8.065 1.102 -13.036 1.00 81.44 85 GLY A O 1
ATOM 655 N N . PHE A 1 86 ? 7.073 -0.384 -11.682 1.00 81.62 86 PHE A N 1
ATOM 656 C CA . PHE A 1 86 ? 7.779 -1.565 -12.190 1.00 81.62 86 PHE A CA 1
ATOM 657 C C . PHE A 1 86 ? 6.787 -2.490 -12.894 1.00 81.62 86 PHE A C 1
ATOM 659 O O . PHE A 1 86 ? 5.785 -2.871 -12.293 1.00 81.62 86 PHE A O 1
ATOM 666 N N . ILE A 1 87 ? 7.072 -2.861 -14.144 1.00 76.00 87 ILE A N 1
ATOM 667 C CA . ILE A 1 87 ? 6.251 -3.816 -14.900 1.00 76.00 87 ILE A CA 1
ATOM 668 C C . ILE A 1 87 ? 6.598 -5.237 -14.472 1.00 76.00 87 ILE A C 1
ATOM 670 O O . ILE A 1 87 ? 7.769 -5.604 -14.423 1.00 76.00 87 ILE A O 1
ATOM 674 N N . GLY A 1 88 ? 5.574 -6.041 -14.203 1.00 64.44 88 GLY A N 1
ATOM 675 C CA . GLY A 1 88 ? 5.682 -7.402 -13.684 1.00 64.44 88 GLY A CA 1
ATOM 676 C C . GLY A 1 88 ? 5.775 -7.481 -12.158 1.00 64.44 88 GLY A C 1
ATOM 677 O O . GLY A 1 88 ? 5.802 -8.582 -11.621 1.00 64.44 88 GLY A O 1
ATOM 678 N N . ASN A 1 89 ? 5.807 -6.339 -11.466 1.00 63.50 89 ASN A N 1
ATOM 679 C CA . ASN A 1 89 ? 5.707 -6.250 -10.007 1.00 63.50 89 ASN A CA 1
ATOM 680 C C . ASN A 1 89 ? 4.511 -5.380 -9.583 1.00 63.50 89 ASN A C 1
ATOM 682 O O . ASN A 1 89 ? 4.460 -4.884 -8.457 1.00 63.50 89 ASN A O 1
ATOM 686 N N . GLU A 1 90 ? 3.562 -5.143 -10.493 1.00 66.75 90 GLU A N 1
ATOM 687 C CA . GLU A 1 90 ? 2.273 -4.584 -10.118 1.00 66.75 90 GLU A CA 1
ATOM 688 C C . GLU A 1 90 ? 1.523 -5.603 -9.255 1.00 66.75 90 GLU A C 1
ATOM 690 O O . GLU A 1 90 ? 1.419 -6.776 -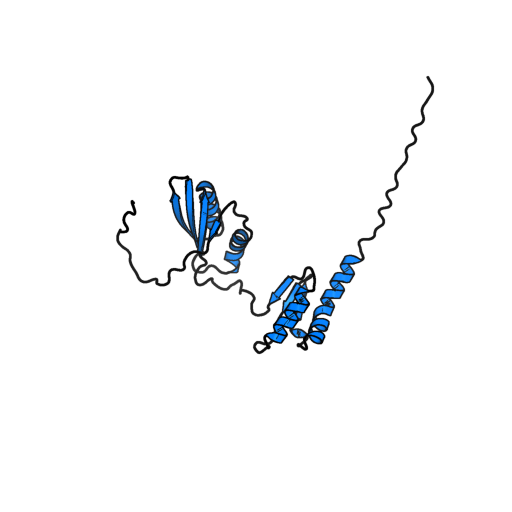9.614 1.00 66.75 90 GLU A O 1
ATOM 695 N N . ALA A 1 91 ? 0.994 -5.161 -8.112 1.00 67.00 91 ALA A N 1
ATOM 696 C CA . ALA A 1 91 ? 0.070 -5.983 -7.344 1.00 67.00 91 ALA A CA 1
ATOM 697 C C . ALA A 1 91 ? -1.124 -6.338 -8.244 1.00 67.00 91 ALA A C 1
ATOM 699 O O . ALA A 1 91 ? -1.756 -5.436 -8.802 1.00 67.00 91 ALA A O 1
ATOM 700 N N . ASP A 1 92 ? -1.425 -7.629 -8.407 1.00 78.38 92 ASP A N 1
ATOM 701 C CA . ASP A 1 92 ? -2.607 -8.043 -9.161 1.00 78.38 92 ASP A CA 1
ATOM 702 C C . ASP A 1 92 ? -3.853 -7.578 -8.386 1.00 78.38 92 ASP A C 1
ATOM 704 O O . ASP A 1 92 ? -4.085 -8.034 -7.262 1.00 78.38 92 ASP A O 1
ATOM 708 N N . PRO A 1 93 ? -4.669 -6.664 -8.947 1.00 80.75 93 PRO A N 1
ATOM 709 C CA . PRO A 1 93 ? -5.829 -6.120 -8.249 1.00 80.75 93 PRO A CA 1
ATOM 710 C C . PRO A 1 93 ? -6.849 -7.201 -7.875 1.00 80.75 93 PRO A C 1
ATOM 712 O O . PRO A 1 93 ? -7.572 -7.035 -6.893 1.00 80.75 93 PRO A O 1
ATOM 715 N N . ASN A 1 94 ? -6.894 -8.304 -8.628 1.00 87.75 94 ASN A N 1
ATOM 716 C CA . ASN A 1 94 ? -7.803 -9.424 -8.397 1.00 87.75 94 ASN A CA 1
ATOM 717 C C . ASN A 1 94 ? -7.189 -10.508 -7.510 1.00 87.75 94 ASN A C 1
ATOM 719 O O . ASN A 1 94 ? -7.875 -11.476 -7.172 1.00 87.75 94 ASN A O 1
ATOM 723 N N . GLN A 1 95 ? -5.922 -10.360 -7.116 1.00 86.62 95 GLN A N 1
ATOM 724 C CA . GLN A 1 95 ? -5.287 -11.292 -6.207 1.00 86.62 95 GLN A CA 1
ATOM 725 C C . GLN A 1 95 ? -6.042 -11.288 -4.884 1.00 86.62 95 GLN A C 1
ATOM 727 O O . GLN A 1 95 ? -6.158 -10.261 -4.210 1.00 86.62 95 GLN A O 1
ATOM 732 N N . VAL A 1 96 ? -6.541 -12.464 -4.509 1.00 89.00 96 VAL A N 1
ATOM 733 C CA . VAL A 1 96 ? -7.096 -12.695 -3.179 1.00 89.00 96 VAL A CA 1
ATOM 734 C C . VAL A 1 96 ? -5.966 -12.587 -2.160 1.00 89.00 96 VAL A C 1
ATOM 736 O O . VAL A 1 96 ? -4.934 -13.249 -2.280 1.00 89.00 96 VAL A O 1
ATOM 739 N N . ILE A 1 97 ? -6.173 -11.748 -1.152 1.00 87.62 97 ILE A N 1
ATOM 740 C CA . ILE A 1 97 ? -5.212 -11.502 -0.085 1.00 87.62 97 ILE A CA 1
ATOM 741 C C . ILE A 1 97 ? -5.077 -12.771 0.760 1.00 87.62 97 ILE A C 1
ATOM 743 O O . ILE A 1 97 ? -6.030 -13.217 1.400 1.00 87.62 97 ILE A O 1
ATOM 747 N N . SER A 1 98 ? -3.876 -13.351 0.771 1.00 86.38 98 SER A N 1
ATOM 748 C CA . SER A 1 98 ? -3.552 -14.535 1.565 1.00 86.38 98 SER A CA 1
ATOM 749 C C . SER A 1 98 ? -2.093 -14.469 2.047 1.00 86.38 98 SER A C 1
ATOM 751 O O . SER A 1 98 ? -1.190 -14.502 1.209 1.00 86.38 98 SER A O 1
ATOM 753 N N . PRO A 1 99 ? -1.831 -14.400 3.368 1.00 86.50 99 PRO A N 1
ATOM 754 C CA . PRO A 1 99 ? -2.811 -14.381 4.459 1.00 86.50 99 PRO A CA 1
ATOM 755 C C . PRO A 1 99 ? -3.559 -13.035 4.555 1.00 86.50 99 PRO A C 1
ATOM 757 O O . PRO A 1 99 ? -3.051 -12.027 4.058 1.00 86.50 99 PRO A O 1
ATOM 760 N N . PRO A 1 100 ? -4.727 -12.988 5.228 1.00 88.69 100 PRO A N 1
ATOM 761 C CA . PRO A 1 100 ? -5.449 -11.744 5.465 1.00 88.69 100 PRO A CA 1
ATOM 762 C C . PRO A 1 100 ? -4.567 -10.666 6.100 1.00 88.69 100 PRO A C 1
ATOM 764 O O . PRO A 1 100 ? -3.946 -10.884 7.146 1.00 88.69 100 PRO A O 1
ATOM 767 N N . TRP A 1 101 ? -4.548 -9.472 5.507 1.00 88.19 101 TRP A N 1
ATOM 768 C CA . TRP A 1 101 ? -3.908 -8.311 6.124 1.00 88.19 101 TRP A CA 1
ATOM 769 C C . TRP A 1 101 ? -4.560 -8.011 7.470 1.00 88.19 101 TRP A C 1
ATOM 771 O O . TRP A 1 101 ? -5.787 -7.986 7.563 1.00 88.19 101 TRP A O 1
ATOM 781 N N . SER A 1 102 ? -3.739 -7.795 8.495 1.00 87.75 102 SER A N 1
ATOM 782 C CA . SER A 1 102 ? -4.165 -7.628 9.885 1.00 87.75 102 SER A CA 1
ATOM 783 C C . SER A 1 102 ? -3.397 -6.479 10.535 1.00 87.75 102 SER A C 1
ATOM 785 O O . SER A 1 102 ? -2.185 -6.364 10.357 1.00 87.75 102 SER A O 1
ATOM 787 N N . TYR A 1 103 ? -4.092 -5.650 11.310 1.00 87.88 103 TYR A N 1
ATOM 788 C CA . TYR A 1 103 ? -3.547 -4.429 11.906 1.00 87.88 103 TYR A CA 1
ATOM 789 C C . TYR A 1 103 ? -3.970 -4.283 13.368 1.00 87.88 103 TYR A C 1
ATOM 791 O O . TYR A 1 103 ? -4.998 -4.822 13.793 1.00 87.88 103 TYR A O 1
ATOM 799 N N . ILE A 1 104 ? -3.181 -3.506 14.117 1.00 85.50 104 ILE A N 1
ATOM 800 C CA . ILE A 1 104 ? -3.526 -3.015 15.455 1.00 85.50 104 ILE A CA 1
ATOM 801 C C . ILE A 1 104 ? -3.563 -1.490 15.411 1.00 85.50 104 ILE A C 1
ATOM 803 O O . ILE A 1 104 ? -2.608 -0.859 14.959 1.00 85.50 104 ILE A O 1
ATOM 807 N N . ALA A 1 105 ? -4.645 -0.903 15.910 1.00 87.62 105 ALA A N 1
ATOM 808 C CA . ALA A 1 105 ? -4.764 0.530 16.145 1.00 87.62 105 ALA A CA 1
ATOM 809 C C . ALA A 1 105 ? -4.800 0.807 17.651 1.00 87.62 105 ALA A C 1
ATOM 811 O O . ALA A 1 105 ? -5.638 0.243 18.351 1.00 87.62 105 ALA A O 1
ATOM 812 N N . GLY A 1 106 ? -3.908 1.663 18.147 1.00 85.31 106 GLY A N 1
ATOM 813 C CA . GLY A 1 106 ? -3.916 2.164 19.523 1.00 85.31 106 GLY A CA 1
ATOM 814 C C . GLY A 1 106 ? -4.393 3.613 19.584 1.00 85.31 106 GLY A C 1
ATOM 815 O O . GLY A 1 106 ? -4.053 4.411 18.710 1.00 85.31 106 GLY A O 1
ATOM 816 N N . GLY A 1 107 ? -5.180 3.960 20.602 1.00 85.62 107 GLY A N 1
ATOM 817 C CA . GLY A 1 107 ? -5.696 5.320 20.772 1.00 85.62 107 GLY A CA 1
ATOM 818 C C . GLY A 1 107 ? -6.776 5.436 21.845 1.00 85.62 107 GLY A C 1
ATOM 819 O O . GLY A 1 107 ? -7.010 4.503 22.615 1.00 85.62 107 GLY A O 1
ATOM 820 N N . LYS A 1 108 ? -7.452 6.589 21.894 1.00 88.69 108 LYS A N 1
ATOM 821 C CA . LYS A 1 108 ? -8.612 6.796 22.775 1.00 88.69 108 LYS A CA 1
ATOM 822 C C . LYS A 1 108 ? -9.801 5.936 22.340 1.00 88.69 108 LYS A C 1
ATOM 824 O O . LYS A 1 108 ? -10.010 5.710 21.148 1.00 88.69 108 LYS A O 1
ATOM 829 N N . ILE A 1 109 ? -10.603 5.474 23.298 1.00 88.62 109 ILE A N 1
ATOM 830 C CA . ILE A 1 109 ? -11.715 4.547 23.026 1.00 88.62 109 ILE A CA 1
ATOM 831 C C . ILE A 1 109 ? -12.769 5.114 22.071 1.00 88.62 109 ILE A C 1
ATOM 833 O O . ILE A 1 109 ? -13.258 4.377 21.217 1.00 88.62 109 ILE A O 1
ATOM 837 N N . ASP A 1 110 ? -13.109 6.394 22.177 1.00 86.44 110 ASP A N 1
ATOM 838 C CA . ASP A 1 110 ? -14.053 7.066 21.279 1.00 86.44 110 ASP A CA 1
ATOM 839 C C . ASP A 1 110 ? -13.541 7.092 19.829 1.00 86.44 110 ASP A C 1
ATOM 841 O O . ASP A 1 110 ? -14.271 6.744 18.896 1.00 86.44 110 ASP A O 1
ATOM 845 N N . VAL A 1 111 ? -12.254 7.395 19.643 1.00 86.44 111 VAL A N 1
ATOM 846 C CA . VAL A 1 111 ? -11.582 7.357 18.337 1.00 86.44 111 VAL A CA 1
ATOM 847 C C . VAL A 1 111 ? -11.558 5.931 17.776 1.00 86.44 111 VAL A C 1
ATOM 849 O O . VAL A 1 111 ? -11.893 5.713 16.610 1.00 86.44 111 VAL A O 1
ATOM 852 N N . LEU A 1 112 ? -11.242 4.930 18.603 1.00 88.44 112 LEU A N 1
ATOM 853 C CA . LEU A 1 112 ? -11.234 3.524 18.184 1.00 88.44 112 LEU A CA 1
ATOM 854 C C . LEU A 1 112 ? -12.639 2.999 17.839 1.00 88.44 112 LEU A C 1
ATOM 856 O O . LEU A 1 112 ? -12.783 2.171 16.941 1.00 88.44 112 LEU A O 1
ATOM 860 N N . GLN A 1 113 ? -13.691 3.489 18.496 1.00 90.88 113 GLN A N 1
ATOM 861 C CA . GLN A 1 113 ? -15.080 3.162 18.151 1.00 90.88 113 GLN A CA 1
ATOM 862 C C . GLN A 1 113 ? -15.503 3.766 16.806 1.00 90.88 113 GLN A C 1
ATOM 864 O O . GLN A 1 113 ? -16.167 3.095 16.005 1.00 90.88 113 GLN A O 1
ATOM 869 N N . ALA A 1 114 ? -15.088 5.004 16.526 1.00 89.88 114 ALA A N 1
ATOM 870 C CA . ALA A 1 114 ? -15.283 5.619 15.217 1.00 89.88 114 ALA A CA 1
ATOM 871 C C . ALA A 1 114 ? -14.537 4.829 14.126 1.00 89.88 114 ALA A C 1
ATOM 873 O O . ALA A 1 114 ? -15.134 4.470 13.107 1.00 89.88 114 ALA A O 1
ATOM 874 N N . LEU A 1 115 ? -13.280 4.448 14.382 1.00 89.19 115 LEU A N 1
ATOM 875 C CA . LEU A 1 115 ? -12.494 3.603 13.481 1.00 89.19 115 LEU A CA 1
ATOM 876 C C . LEU A 1 115 ? -13.174 2.247 13.227 1.00 89.19 115 LEU A C 1
ATOM 878 O O . LEU A 1 115 ? -13.284 1.827 12.078 1.00 89.19 115 LEU A O 1
ATOM 882 N N . ALA A 1 116 ? -13.693 1.579 14.260 1.00 91.88 116 ALA A N 1
ATOM 883 C CA . ALA A 1 116 ? -14.404 0.306 14.108 1.00 91.88 116 ALA A CA 1
ATOM 884 C C . ALA A 1 116 ? -15.622 0.413 13.172 1.00 91.88 116 ALA A C 1
ATOM 886 O O . ALA A 1 116 ? -15.941 -0.533 12.449 1.00 91.88 116 ALA A O 1
ATOM 887 N N . THR A 1 117 ? -16.291 1.566 13.160 1.00 92.50 117 THR A N 1
ATOM 888 C CA . THR A 1 117 ? -17.407 1.837 12.246 1.00 92.50 117 THR A CA 1
ATOM 889 C C . THR A 1 117 ? -16.921 1.972 10.803 1.00 92.50 117 THR A C 1
ATOM 891 O O . THR A 1 117 ? -17.521 1.397 9.896 1.00 92.50 117 THR A O 1
ATOM 894 N N . GLU A 1 118 ? -15.810 2.673 10.583 1.00 91.00 118 GLU A N 1
ATOM 895 C CA . GLU A 1 118 ? -15.194 2.825 9.259 1.00 91.00 118 GLU A CA 1
ATOM 896 C C . GLU A 1 118 ? -14.647 1.499 8.708 1.00 91.00 118 GLU A C 1
ATOM 898 O O . GLU A 1 118 ? -14.865 1.196 7.536 1.00 91.00 118 GLU A O 1
ATOM 903 N N . ILE A 1 119 ? -14.032 0.667 9.557 1.00 92.19 119 ILE A N 1
ATOM 904 C CA . ILE A 1 119 ? -13.565 -0.688 9.206 1.00 92.19 119 ILE A CA 1
ATOM 905 C C . ILE A 1 119 ? -14.735 -1.534 8.690 1.00 92.19 119 ILE A C 1
ATOM 907 O O . ILE A 1 119 ? -14.647 -2.143 7.625 1.00 92.19 119 ILE A O 1
ATOM 911 N N . LYS A 1 120 ? -15.868 -1.532 9.405 1.00 93.75 120 LYS A N 1
ATOM 912 C CA . LYS A 1 120 ? -17.065 -2.281 8.990 1.00 93.75 120 LYS A CA 1
ATOM 913 C C . LYS A 1 120 ? -17.639 -1.770 7.670 1.00 93.75 120 LYS A C 1
ATOM 915 O O . LYS A 1 120 ? -18.011 -2.579 6.826 1.00 93.75 120 LYS A O 1
ATOM 920 N N . LYS A 1 121 ? -17.686 -0.448 7.462 1.00 93.00 121 LYS A N 1
ATOM 921 C CA . LYS A 1 121 ? -18.128 0.146 6.185 1.00 93.00 121 LYS A CA 1
ATOM 922 C C . LYS A 1 121 ? -17.235 -0.264 5.014 1.00 93.00 121 LYS A C 1
ATOM 924 O O . LYS A 1 121 ? -17.736 -0.428 3.909 1.00 93.00 121 LYS A O 1
ATOM 929 N N . ALA A 1 122 ? -15.939 -0.448 5.259 1.00 91.44 122 ALA A N 1
ATOM 930 C CA . ALA A 1 122 ? -14.995 -0.940 4.262 1.00 91.44 122 ALA A CA 1
ATOM 931 C C . ALA A 1 122 ? -15.130 -2.450 3.979 1.00 91.44 122 ALA A C 1
ATOM 933 O O . ALA A 1 122 ? -14.424 -2.970 3.119 1.00 91.44 122 ALA A O 1
ATOM 934 N N . GLY A 1 123 ? -16.003 -3.170 4.694 1.00 92.94 123 GLY A N 1
ATOM 935 C CA . GLY A 1 123 ? -16.150 -4.622 4.573 1.00 92.94 123 GLY A CA 1
ATOM 936 C C . GLY A 1 123 ? -15.052 -5.415 5.285 1.00 92.94 123 GLY A C 1
ATOM 937 O O . GLY A 1 123 ? -14.899 -6.608 5.038 1.00 92.94 123 GLY A O 1
ATOM 938 N N . TRP A 1 124 ? -14.276 -4.769 6.158 1.00 94.81 124 TRP A N 1
ATOM 939 C CA . TRP A 1 124 ? -13.238 -5.415 6.957 1.00 94.81 124 TRP A CA 1
ATOM 940 C C . TRP A 1 124 ? -13.814 -5.961 8.266 1.00 94.81 124 TRP A C 1
ATOM 942 O O . TRP A 1 124 ? -14.858 -5.526 8.759 1.00 94.81 124 TRP A O 1
ATOM 952 N N . VAL A 1 125 ? -13.109 -6.922 8.859 1.00 94.31 125 VAL A N 1
ATOM 953 C CA . VAL A 1 125 ? -13.521 -7.591 10.092 1.00 94.31 125 VAL A CA 1
ATOM 954 C C . VAL A 1 125 ? -12.874 -6.908 11.287 1.00 94.31 125 VAL A C 1
ATOM 956 O O . VAL A 1 125 ? -11.650 -6.861 11.410 1.00 94.31 125 VAL A O 1
ATOM 959 N N . VAL A 1 126 ? -13.708 -6.424 12.205 1.00 93.00 126 VAL A N 1
ATOM 960 C CA . VAL A 1 126 ? -13.271 -5.986 13.534 1.00 93.00 126 VAL A CA 1
ATOM 961 C C . VAL A 1 126 ? -13.142 -7.216 14.431 1.00 93.00 126 VAL A C 1
ATOM 963 O O . VAL A 1 126 ? -14.105 -7.962 14.581 1.00 93.00 126 VAL A O 1
ATOM 966 N N . GLY A 1 127 ? -11.962 -7.422 15.013 1.00 87.69 127 GLY A N 1
ATOM 967 C CA . GLY A 1 127 ? -11.687 -8.505 15.954 1.00 87.69 127 GLY A CA 1
ATOM 968 C C . GLY A 1 127 ? -12.059 -8.111 17.381 1.00 87.69 127 GLY A C 1
ATOM 969 O O . GLY A 1 127 ? -13.187 -8.312 17.820 1.00 87.69 127 GLY A O 1
ATOM 970 N N . SER A 1 128 ? -11.105 -7.538 18.114 1.00 86.25 128 SER A N 1
ATOM 971 C CA . SER A 1 128 ? -11.272 -7.167 19.523 1.00 86.25 128 SER A CA 1
ATOM 972 C C . SER A 1 128 ? -10.961 -5.695 19.761 1.00 86.25 128 SER A C 1
ATOM 974 O O . SER A 1 128 ? -9.976 -5.181 19.232 1.00 86.25 128 SER A O 1
ATOM 976 N N . LEU A 1 129 ? -11.756 -5.055 20.620 1.00 87.50 129 LEU A N 1
ATOM 977 C CA . LEU A 1 129 ? -11.462 -3.749 21.208 1.00 87.50 129 LEU A CA 1
ATOM 978 C C . LEU A 1 129 ? -11.125 -3.948 22.689 1.00 87.50 129 LEU A C 1
ATOM 980 O O . LEU A 1 129 ? -12.024 -4.152 23.505 1.00 87.50 129 LEU A O 1
ATOM 984 N N . ALA A 1 130 ? -9.838 -3.906 23.023 1.00 87.38 130 ALA A N 1
ATOM 985 C CA . ALA A 1 130 ? -9.369 -3.910 24.403 1.00 87.38 130 ALA A CA 1
ATOM 986 C C . ALA A 1 130 ? -9.410 -2.484 24.957 1.00 87.38 130 ALA A C 1
ATOM 988 O O . ALA A 1 130 ? -9.035 -1.544 24.255 1.00 87.38 130 ALA A O 1
ATOM 989 N N . LYS A 1 131 ? -9.868 -2.329 26.201 1.00 91.12 131 LYS A N 1
ATOM 990 C CA . LYS A 1 131 ? -9.985 -1.033 26.876 1.00 91.12 131 LYS A CA 1
ATOM 991 C C . LYS A 1 131 ? -9.135 -1.022 28.137 1.00 91.12 131 LYS A C 1
ATOM 993 O O . LYS A 1 131 ? -9.122 -2.017 28.857 1.00 91.12 131 LYS A O 1
ATOM 998 N N . ALA A 1 132 ? -8.470 0.095 28.385 1.00 86.19 132 ALA A N 1
ATOM 999 C CA . ALA A 1 132 ? -7.800 0.401 29.636 1.00 86.19 132 ALA A CA 1
ATOM 1000 C C . ALA A 1 132 ? -8.649 1.379 30.466 1.00 86.19 132 ALA A C 1
ATOM 1002 O O . ALA A 1 132 ? -9.509 2.090 29.935 1.00 86.19 132 ALA A O 1
ATOM 1003 N N . ASP A 1 133 ? -8.402 1.415 31.775 1.00 87.25 133 ASP A N 1
ATOM 1004 C CA . ASP A 1 133 ? -9.156 2.246 32.725 1.00 87.25 133 ASP A CA 1
ATOM 1005 C C . ASP A 1 133 ? -8.922 3.753 32.520 1.00 87.25 133 ASP A C 1
ATOM 1007 O O . ASP A 1 133 ? -9.740 4.579 32.919 1.00 87.25 133 ASP A O 1
ATOM 1011 N N . ASP A 1 134 ? -7.830 4.119 31.846 1.00 86.19 134 ASP A N 1
ATOM 1012 C CA . ASP A 1 134 ? -7.467 5.496 31.499 1.00 86.19 134 ASP A CA 1
ATOM 1013 C C . ASP A 1 134 ? -8.204 6.043 30.258 1.00 86.19 134 ASP A C 1
ATOM 1015 O O . ASP A 1 134 ? -7.952 7.166 29.818 1.00 86.19 134 ASP A O 1
ATOM 1019 N N . GLY A 1 135 ? -9.125 5.263 29.681 1.00 84.81 135 GLY A N 1
ATOM 1020 C CA . GLY A 1 135 ? -9.878 5.637 28.484 1.00 84.81 135 GLY A CA 1
ATOM 1021 C C . GLY A 1 135 ? -9.129 5.415 27.165 1.00 84.81 135 GLY A C 1
ATOM 1022 O O . GLY A 1 135 ? -9.632 5.816 26.108 1.00 84.81 135 GLY A O 1
ATOM 1023 N N . SER A 1 136 ? -7.963 4.764 27.197 1.00 88.69 136 SER A N 1
ATOM 1024 C CA . SER A 1 136 ? -7.239 4.288 26.016 1.00 88.69 136 SER A CA 1
ATOM 1025 C C . SER A 1 136 ? -7.569 2.827 25.686 1.00 88.69 136 SER A C 1
ATOM 1027 O O . SER A 1 136 ? -8.279 2.130 26.419 1.00 88.69 136 SER A O 1
ATOM 1029 N N . GLY A 1 137 ? -7.098 2.347 24.539 1.00 88.81 137 GLY A N 1
ATOM 1030 C CA . GLY A 1 137 ? -7.277 0.959 24.151 1.00 88.81 137 GLY A CA 1
ATOM 1031 C C . GLY A 1 137 ? -6.544 0.562 22.881 1.00 88.81 137 GLY A C 1
ATOM 1032 O O . GLY A 1 137 ? -5.779 1.336 22.301 1.00 88.81 137 GLY A O 1
ATOM 1033 N N . PHE A 1 138 ? -6.833 -0.663 22.443 1.00 89.00 138 PHE A N 1
ATOM 1034 C CA . PHE A 1 138 ? -6.328 -1.233 21.198 1.00 89.00 138 PHE A CA 1
ATOM 1035 C C . PHE A 1 138 ? -7.445 -1.924 20.423 1.00 89.00 138 PHE A C 1
ATOM 1037 O O . PHE A 1 138 ? -8.256 -2.653 20.997 1.00 89.00 138 PHE A O 1
ATOM 1044 N N . LEU A 1 139 ? -7.456 -1.731 19.109 1.00 90.62 139 LEU A N 1
ATOM 1045 C CA . LEU A 1 139 ? -8.388 -2.348 18.178 1.00 90.62 139 LEU A CA 1
ATOM 1046 C C . LEU A 1 139 ? -7.633 -3.259 17.209 1.00 90.62 139 LEU A C 1
ATOM 1048 O O . LEU A 1 139 ? -6.777 -2.793 16.459 1.00 90.62 139 LEU A O 1
ATOM 1052 N N . LEU A 1 140 ? -7.987 -4.544 17.200 1.00 90.81 140 LEU A N 1
ATOM 1053 C CA . LEU A 1 140 ? -7.536 -5.512 16.198 1.00 90.81 140 LEU A CA 1
ATOM 1054 C C . LEU A 1 140 ? -8.538 -5.577 15.049 1.00 90.81 140 LEU A C 1
ATOM 1056 O O . LEU A 1 140 ? -9.744 -5.695 15.284 1.00 90.81 140 LEU A O 1
ATOM 1060 N N . PHE A 1 141 ? -8.051 -5.564 13.813 1.00 92.94 141 PHE A N 1
ATOM 1061 C CA . PHE A 1 141 ? -8.894 -5.736 12.632 1.00 92.94 141 PHE A CA 1
ATOM 1062 C C . PHE A 1 141 ? -8.127 -6.359 11.468 1.00 92.94 141 PHE A C 1
ATOM 1064 O O . PHE A 1 141 ? -6.898 -6.298 11.411 1.00 92.94 141 PHE A O 1
ATOM 1071 N N . ARG A 1 142 ? -8.861 -6.984 10.547 1.00 93.12 142 ARG A N 1
ATOM 1072 C CA . ARG A 1 142 ? -8.294 -7.703 9.403 1.00 93.12 142 ARG A CA 1
ATOM 1073 C C . ARG A 1 142 ? -9.196 -7.665 8.176 1.00 93.12 142 ARG A C 1
ATOM 1075 O O . ARG A 1 142 ? -10.398 -7.430 8.292 1.00 93.12 142 ARG A O 1
ATOM 1082 N N . THR A 1 143 ? -8.626 -7.949 7.013 1.00 92.88 143 THR A N 1
ATOM 1083 C CA . THR A 1 143 ? -9.409 -8.290 5.815 1.00 92.88 143 THR A CA 1
ATOM 1084 C C . THR A 1 143 ? -10.151 -9.623 6.034 1.00 92.88 143 THR A C 1
ATOM 1086 O O . THR A 1 143 ? -9.647 -10.498 6.751 1.00 92.88 143 THR A O 1
ATOM 1089 N N . PRO A 1 144 ? -11.377 -9.793 5.507 1.00 94.31 144 PRO A N 1
ATOM 1090 C CA . PRO A 1 144 ? -12.042 -11.087 5.492 1.00 94.31 144 PRO A CA 1
ATOM 1091 C C . PRO A 1 144 ? -11.387 -12.006 4.459 1.00 94.31 144 PRO A C 1
ATOM 1093 O O . PRO A 1 144 ? -10.715 -11.559 3.526 1.00 94.31 144 PRO A O 1
ATOM 1096 N N . ASP A 1 145 ? -11.631 -13.301 4.608 1.00 91.56 145 ASP A N 1
ATOM 1097 C CA . ASP A 1 145 ? -11.150 -14.295 3.659 1.00 91.56 145 ASP A CA 1
ATOM 1098 C C . ASP A 1 145 ? -11.811 -14.057 2.288 1.00 91.56 145 ASP A C 1
ATOM 1100 O O . ASP A 1 145 ? -13.001 -13.746 2.202 1.00 91.56 145 ASP A O 1
ATOM 1104 N N . GLY A 1 146 ? -11.036 -14.171 1.206 1.00 90.25 146 GLY A N 1
ATOM 1105 C CA . GLY A 1 146 ? -11.538 -13.940 -0.154 1.00 90.25 146 GLY A CA 1
ATOM 1106 C C . GLY A 1 146 ? -11.543 -12.476 -0.612 1.00 90.25 146 GLY A C 1
ATOM 1107 O O . GLY A 1 146 ? -11.868 -12.221 -1.770 1.00 90.25 146 GLY A O 1
ATOM 1108 N N . MET A 1 147 ? -11.161 -11.516 0.240 1.00 92.12 147 MET A N 1
ATOM 1109 C CA . MET A 1 147 ? -11.005 -10.121 -0.182 1.00 92.12 147 MET A CA 1
ATOM 1110 C C . MET A 1 147 ? -9.808 -9.969 -1.125 1.00 92.12 147 MET A C 1
ATOM 1112 O O . MET A 1 147 ? -8.718 -10.473 -0.859 1.00 92.12 147 MET A O 1
ATOM 1116 N N . THR A 1 148 ? -10.010 -9.254 -2.226 1.00 91.50 148 THR A N 1
ATOM 1117 C CA . THR A 1 148 ? -8.957 -8.942 -3.201 1.00 91.50 148 THR A CA 1
ATOM 1118 C C . THR A 1 148 ? -8.168 -7.693 -2.813 1.00 91.50 148 THR A C 1
ATOM 1120 O O . THR A 1 148 ? -8.664 -6.838 -2.071 1.00 91.50 148 THR A O 1
ATOM 1123 N N . ALA A 1 149 ? -6.955 -7.549 -3.353 1.00 86.31 149 ALA A N 1
ATOM 1124 C CA . ALA A 1 149 ? -6.128 -6.358 -3.159 1.00 86.31 149 ALA A CA 1
ATOM 1125 C C . ALA A 1 149 ? -6.885 -5.069 -3.530 1.00 86.31 149 ALA A C 1
ATOM 1127 O O . ALA A 1 149 ? -6.915 -4.122 -2.745 1.00 86.31 149 ALA A O 1
ATOM 1128 N N . ALA A 1 150 ? -7.593 -5.054 -4.665 1.00 86.75 150 ALA A N 1
ATOM 1129 C CA . ALA A 1 150 ? -8.369 -3.893 -5.102 1.00 86.75 150 ALA A CA 1
ATOM 1130 C C . ALA A 1 150 ? -9.522 -3.527 -4.155 1.00 86.75 150 ALA A C 1
ATOM 1132 O O . ALA A 1 150 ? -9.843 -2.350 -4.003 1.00 86.75 150 ALA A O 1
ATOM 1133 N N . GLN A 1 151 ? -10.145 -4.515 -3.509 1.00 91.00 151 GLN A N 1
ATOM 1134 C CA . GLN A 1 151 ? -11.197 -4.267 -2.518 1.00 91.00 151 GLN A CA 1
ATOM 1135 C C . GLN A 1 151 ? -10.629 -3.706 -1.207 1.00 91.00 151 GLN A C 1
ATOM 1137 O O . GLN A 1 151 ? -11.273 -2.876 -0.566 1.00 91.00 151 GLN A O 1
ATOM 1142 N N . ALA A 1 152 ? -9.430 -4.135 -0.810 1.00 89.31 152 ALA A N 1
ATOM 1143 C CA . ALA A 1 152 ? -8.785 -3.695 0.425 1.00 89.31 152 ALA A CA 1
ATOM 1144 C C . ALA A 1 152 ? -8.117 -2.313 0.302 1.00 89.31 152 ALA A C 1
ATOM 1146 O O . ALA A 1 152 ? -8.116 -1.538 1.264 1.00 89.31 152 ALA A O 1
ATOM 1147 N N . GLU A 1 153 ? -7.568 -1.993 -0.872 1.00 87.25 153 GLU A N 1
ATOM 1148 C CA . GLU A 1 153 ? -6.742 -0.805 -1.116 1.00 87.25 153 GLU A CA 1
ATOM 1149 C C . GLU A 1 153 ? -7.385 0.540 -0.731 1.00 87.25 153 GLU A C 1
ATOM 1151 O O . GLU A 1 153 ? -6.722 1.334 -0.061 1.00 87.25 153 GLU A O 1
ATOM 1156 N N . PRO A 1 154 ? -8.668 0.828 -1.031 1.00 88.38 154 PRO A N 1
ATOM 1157 C CA . PRO A 1 154 ? -9.280 2.106 -0.660 1.00 88.38 154 PRO A CA 1
ATOM 1158 C C . PRO A 1 154 ? -9.235 2.400 0.845 1.00 88.38 154 PRO A C 1
ATOM 1160 O O . PRO A 1 154 ? -9.078 3.554 1.250 1.00 88.38 154 PRO A O 1
ATOM 1163 N N . PHE A 1 155 ? -9.362 1.368 1.684 1.00 88.75 155 PHE A N 1
ATOM 1164 C CA . PHE A 1 155 ? -9.250 1.515 3.134 1.00 88.75 155 PHE A CA 1
ATOM 1165 C C . PHE A 1 155 ? -7.791 1.463 3.597 1.00 88.75 155 PHE A C 1
ATOM 1167 O O . PHE A 1 155 ? -7.378 2.315 4.383 1.00 88.75 155 PHE A O 1
ATOM 1174 N N . ASN A 1 156 ? -6.991 0.541 3.054 1.00 85.25 156 ASN A N 1
ATOM 1175 C CA . ASN A 1 156 ? -5.558 0.431 3.341 1.00 85.25 156 ASN A CA 1
ATOM 1176 C C . ASN A 1 156 ? -4.821 1.757 3.075 1.00 85.25 156 ASN A C 1
ATOM 1178 O O . ASN A 1 156 ? -4.088 2.257 3.926 1.00 85.25 156 ASN A O 1
ATOM 1182 N N . GLY A 1 157 ? -5.095 2.409 1.945 1.00 82.38 157 GLY A N 1
ATOM 1183 C CA . GLY A 1 157 ? -4.518 3.706 1.602 1.00 82.38 157 GLY A CA 1
ATOM 1184 C C . GLY A 1 157 ? -4.866 4.821 2.598 1.00 82.38 157 GLY A C 1
ATOM 1185 O O . GLY A 1 157 ? -4.045 5.709 2.824 1.00 82.38 157 GLY A O 1
ATOM 1186 N N . ARG A 1 158 ? -6.043 4.777 3.242 1.00 81.94 158 ARG A N 1
ATOM 1187 C CA . ARG A 1 158 ? -6.423 5.737 4.302 1.00 81.94 158 ARG A CA 1
ATOM 1188 C C . ARG A 1 158 ? -5.627 5.516 5.589 1.00 81.94 158 ARG A C 1
ATOM 1190 O O . ARG A 1 158 ? -5.308 6.497 6.260 1.00 81.94 158 ARG A O 1
ATOM 1197 N N . ILE A 1 159 ? -5.292 4.262 5.907 1.00 79.38 159 ILE A N 1
ATOM 1198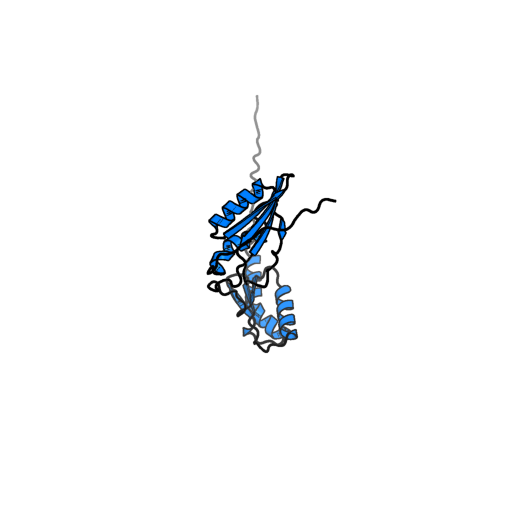 C CA . ILE A 1 159 ? -4.428 3.903 7.043 1.00 79.38 159 ILE A CA 1
ATOM 1199 C C . ILE A 1 159 ? -3.033 4.506 6.836 1.00 79.38 159 ILE A C 1
ATOM 1201 O O . ILE A 1 159 ? -2.559 5.258 7.685 1.00 79.38 159 ILE A O 1
ATOM 1205 N N . TRP A 1 160 ? -2.410 4.266 5.676 1.00 69.25 160 TRP A N 1
ATOM 1206 C CA . TRP A 1 160 ? -1.062 4.769 5.369 1.00 69.25 160 TRP A CA 1
ATOM 1207 C C . TRP A 1 160 ? -0.972 6.292 5.295 1.00 69.25 160 TRP A C 1
ATOM 1209 O O . TRP A 1 160 ? 0.031 6.874 5.699 1.00 69.25 160 TRP A O 1
ATOM 1219 N N . LYS A 1 161 ? -2.033 6.953 4.821 1.00 71.38 161 LYS A N 1
ATOM 1220 C CA . LYS A 1 161 ? -2.114 8.420 4.766 1.00 71.38 161 LYS A CA 1
ATOM 1221 C C . LYS A 1 161 ? -2.462 9.063 6.116 1.00 71.38 161 LYS A C 1
ATOM 1223 O O . LYS A 1 161 ? -2.644 10.275 6.155 1.00 71.38 161 LYS A O 1
ATOM 1228 N N . GLN A 1 162 ? -2.597 8.275 7.190 1.00 67.12 162 GLN A N 1
ATOM 1229 C CA . GLN A 1 162 ? -2.982 8.739 8.531 1.00 67.12 162 GLN A CA 1
ATOM 1230 C C . GLN A 1 162 ? -4.299 9.543 8.540 1.00 67.12 162 GLN A C 1
ATOM 1232 O O . GLN A 1 162 ? -4.509 10.442 9.347 1.00 67.12 162 GLN A O 1
ATOM 1237 N N . GLN A 1 163 ? -5.234 9.209 7.645 1.00 63.97 163 GLN A N 1
ATOM 1238 C CA . GLN A 1 163 ? -6.500 9.938 7.463 1.00 63.97 163 GLN A CA 1
ATOM 1239 C C . GLN A 1 163 ? -7.619 9.455 8.400 1.00 63.97 163 GLN A C 1
ATOM 1241 O O . GLN A 1 163 ? -8.800 9.681 8.135 1.00 63.97 163 GLN A O 1
ATOM 1246 N N . LEU A 1 164 ? -7.266 8.743 9.472 1.00 62.75 164 LEU A N 1
ATOM 1247 C CA . LEU A 1 164 ? -8.209 8.093 10.387 1.00 62.75 164 LEU A CA 1
ATOM 1248 C C . LEU A 1 164 ? -8.184 8.696 11.803 1.00 62.75 164 LEU A C 1
ATOM 1250 O O . LEU A 1 164 ? -8.798 8.140 12.706 1.00 62.75 164 LEU A O 1
ATOM 1254 N N . GLY A 1 165 ? -7.543 9.856 11.976 1.00 59.03 165 GLY A N 1
ATOM 1255 C CA . GLY A 1 165 ? -7.414 10.553 13.258 1.00 59.03 165 GLY A CA 1
ATOM 1256 C C . GLY A 1 165 ? -6.070 10.295 13.942 1.00 59.03 165 GLY A C 1
ATOM 1257 O O . GLY A 1 165 ? -5.168 9.712 13.345 1.00 59.03 165 GLY A O 1
ATOM 1258 N N . ASP A 1 166 ? -5.947 10.744 15.193 1.00 57.66 166 ASP A N 1
ATOM 1259 C CA . ASP A 1 166 ? -4.766 10.532 16.042 1.00 57.66 166 ASP A CA 1
ATOM 1260 C C . ASP A 1 166 ? -4.727 9.073 16.531 1.00 57.66 166 ASP A C 1
ATOM 1262 O O . ASP A 1 166 ? -5.203 8.732 17.616 1.00 57.66 166 ASP A O 1
ATOM 1266 N N . ILE A 1 167 ? -4.283 8.186 15.639 1.00 60.97 167 ILE A N 1
ATOM 1267 C CA . ILE A 1 167 ? -4.241 6.737 15.832 1.00 60.97 167 ILE A CA 1
ATOM 1268 C C . ILE A 1 167 ? -2.826 6.253 15.551 1.00 60.97 167 ILE A C 1
ATOM 1270 O O . ILE A 1 167 ? -2.297 6.428 14.451 1.00 60.97 167 ILE A O 1
ATOM 1274 N N . THR A 1 168 ? -2.241 5.562 16.524 1.00 60.38 168 THR A N 1
ATOM 1275 C CA . THR A 1 168 ? -0.973 4.866 16.322 1.00 60.38 168 THR A CA 1
ATOM 1276 C C . THR A 1 168 ? -1.265 3.501 15.714 1.00 60.38 168 THR A C 1
ATOM 1278 O O . THR A 1 168 ? -1.827 2.622 16.373 1.00 60.38 168 THR A O 1
ATOM 1281 N N . PHE A 1 169 ? -0.891 3.314 14.450 1.00 57.47 169 PHE A N 1
ATOM 1282 C CA . PHE A 1 169 ? -0.960 2.017 13.782 1.00 57.47 169 PHE A CA 1
ATOM 1283 C C . PHE A 1 169 ? 0.333 1.231 14.018 1.00 57.47 169 PHE A C 1
ATOM 1285 O O . PHE A 1 169 ? 1.429 1.743 13.795 1.00 57.47 169 PHE A O 1
ATOM 1292 N N . GLY A 1 170 ? 0.200 -0.020 14.457 1.00 52.19 170 GLY A N 1
ATOM 1293 C CA . GLY A 1 170 ? 1.296 -0.982 14.568 1.00 52.19 170 GLY A CA 1
ATOM 1294 C C . GLY A 1 170 ? 1.022 -2.242 13.745 1.00 52.19 170 GLY A C 1
ATOM 1295 O O . GLY A 1 170 ? -0.131 -2.583 13.463 1.00 52.19 170 GLY A O 1
ATOM 1296 N N . THR A 1 171 ? 2.082 -2.959 13.367 1.00 42.69 171 THR A N 1
ATOM 1297 C CA . THR A 1 171 ? 1.977 -4.271 12.710 1.00 42.69 171 THR A CA 1
ATOM 1298 C C . THR A 1 171 ? 1.471 -5.306 13.719 1.00 42.69 171 THR A C 1
ATOM 1300 O O . THR A 1 171 ? 2.079 -5.486 14.775 1.00 42.69 171 THR A O 1
ATOM 1303 N N . ALA A 1 172 ? 0.362 -5.991 13.424 1.00 36.88 172 ALA A N 1
ATOM 1304 C CA . ALA A 1 172 ? -0.132 -7.071 14.281 1.00 36.88 172 ALA A CA 1
ATOM 1305 C C . ALA A 1 172 ? 0.795 -8.299 14.201 1.00 36.88 172 ALA A C 1
ATOM 1307 O O . ALA A 1 172 ? 1.260 -8.626 13.107 1.00 36.88 172 ALA A O 1
ATOM 1308 N N . PRO A 1 173 ? 1.055 -9.018 15.310 1.00 34.62 173 PRO A N 1
ATOM 1309 C CA . PRO A 1 173 ? 1.816 -10.257 15.257 1.00 34.62 173 PRO A CA 1
ATOM 1310 C C . PRO A 1 173 ? 1.032 -11.319 14.473 1.00 34.62 173 PRO A C 1
ATOM 1312 O O . PRO A 1 173 ? -0.083 -11.696 14.841 1.00 34.62 173 PRO A O 1
ATOM 1315 N N . THR A 1 174 ? 1.623 -11.823 13.392 1.00 33.75 174 THR A N 1
ATOM 1316 C CA . THR A 1 174 ? 1.141 -12.994 12.656 1.00 33.75 174 THR A CA 1
ATOM 1317 C C . THR A 1 174 ? 1.348 -14.234 13.523 1.00 33.75 174 THR A C 1
ATOM 1319 O O . THR A 1 174 ? 2.460 -14.738 13.665 1.00 33.75 174 THR A O 1
ATOM 1322 N N . LYS A 1 175 ? 0.279 -14.748 14.143 1.00 35.19 175 LYS A N 1
ATOM 1323 C CA . LYS A 1 175 ? 0.343 -16.056 14.807 1.00 35.19 175 LYS A CA 1
ATOM 1324 C C . LYS A 1 175 ? 0.452 -17.150 13.740 1.00 35.19 175 LYS A C 1
ATOM 1326 O O . LYS A 1 175 ? -0.536 -17.547 13.131 1.00 35.19 175 LYS A O 1
ATOM 1331 N N . THR A 1 176 ? 1.667 -17.645 13.538 1.00 33.94 176 THR A N 1
ATOM 1332 C CA . THR A 1 176 ? 1.942 -18.970 12.978 1.00 33.94 176 THR A CA 1
ATOM 1333 C C . THR A 1 176 ? 1.241 -20.019 13.846 1.00 33.94 176 THR A C 1
ATOM 1335 O O . THR A 1 176 ? 1.489 -20.079 15.048 1.00 33.94 176 THR A O 1
ATOM 1338 N N . GLY A 1 177 ? 0.383 -20.852 13.252 1.00 28.31 177 GLY A N 1
ATOM 1339 C CA . GLY A 1 177 ? -0.130 -22.065 13.898 1.00 28.31 177 GLY A CA 1
ATOM 1340 C C . GLY A 1 177 ? -1.618 -22.042 14.239 1.00 28.31 177 GLY A C 1
ATOM 1341 O O . GLY A 1 177 ? -2.004 -21.992 15.403 1.00 28.31 177 GLY A O 1
ATOM 1342 N N . SER A 1 178 ? -2.467 -22.167 13.222 1.00 32.66 178 SER A N 1
ATOM 1343 C CA . SER A 1 178 ? -3.838 -22.645 13.395 1.00 32.66 178 SER A CA 1
ATOM 1344 C C . SER A 1 178 ? -3.803 -24.157 13.625 1.00 32.66 178 SER A C 1
ATOM 1346 O O . SER A 1 178 ? -3.772 -24.931 12.670 1.00 32.66 178 SER A O 1
ATOM 1348 N N . ARG A 1 179 ? -3.800 -24.605 14.884 1.00 28.83 179 ARG A N 1
ATOM 1349 C CA . ARG A 1 179 ? -4.248 -25.963 15.214 1.00 28.83 179 ARG A CA 1
ATOM 1350 C C . ARG A 1 179 ? -4.812 -26.022 16.630 1.00 28.83 179 ARG A C 1
ATOM 1352 O O . ARG A 1 179 ? -4.064 -26.316 17.550 1.00 28.83 179 ARG A O 1
ATOM 1359 N N . LEU A 1 180 ? -6.135 -25.815 16.713 1.00 36.00 180 LEU A N 1
ATOM 1360 C CA . LEU A 1 180 ? -7.018 -26.094 17.860 1.00 36.00 180 LEU A CA 1
ATOM 1361 C C . LEU A 1 180 ? -6.670 -25.207 19.083 1.00 36.00 180 LEU A C 1
ATOM 1363 O O . LEU A 1 180 ? -5.520 -24.888 19.336 1.00 36.00 180 LEU A O 1
ATOM 1367 N N . ILE A 1 181 ? -7.610 -24.620 19.810 1.00 33.03 181 ILE A N 1
ATOM 1368 C CA . ILE A 1 181 ? -8.422 -25.270 20.836 1.00 33.03 181 ILE A CA 1
ATOM 1369 C C . ILE A 1 181 ? -9.568 -24.279 21.119 1.00 33.03 181 ILE A C 1
ATOM 1371 O O . ILE A 1 181 ? -9.337 -23.142 21.537 1.00 33.03 181 ILE A O 1
ATOM 1375 N N . GLU A 1 182 ? -10.787 -24.700 20.781 1.00 32.41 182 GLU A N 1
ATOM 1376 C CA . GLU A 1 182 ? -11.980 -24.388 21.568 1.00 32.41 182 GLU A CA 1
ATOM 1377 C C . GLU A 1 182 ? -11.747 -24.890 22.999 1.00 32.41 182 GLU A C 1
ATOM 1379 O O . GLU A 1 182 ? -11.180 -25.964 23.166 1.00 32.41 182 GLU A O 1
ATOM 1384 N N . ASP A 1 183 ? -12.220 -24.124 23.978 1.00 31.36 183 ASP A N 1
ATOM 1385 C CA . ASP A 1 183 ? -12.206 -24.359 25.429 1.00 31.36 183 ASP A CA 1
ATOM 1386 C C . ASP A 1 183 ? -11.056 -23.771 26.272 1.00 31.36 183 ASP A C 1
ATOM 1388 O O . ASP A 1 183 ? -9.865 -23.988 26.070 1.00 31.36 183 ASP A O 1
ATOM 1392 N N . GLU A 1 184 ? -11.530 -23.074 27.309 1.00 29.70 184 GLU A N 1
ATOM 1393 C CA . GLU A 1 184 ? -10.941 -22.884 28.633 1.00 29.70 184 GLU A CA 1
ATOM 1394 C C . GLU A 1 184 ? -9.930 -21.741 28.871 1.00 29.70 184 GLU A C 1
ATOM 1396 O O . GLU A 1 184 ? -8.805 -21.686 28.383 1.00 29.70 184 GLU A O 1
ATOM 1401 N N . TYR A 1 185 ? -10.404 -20.808 29.707 1.00 33.56 185 TYR A N 1
ATOM 1402 C CA . TYR A 1 185 ? -9.680 -20.033 30.712 1.00 33.56 185 TYR A CA 1
ATOM 1403 C C . TYR A 1 185 ? -8.209 -20.428 30.943 1.00 33.56 185 TYR A C 1
ATOM 1405 O O . TYR A 1 185 ? -7.912 -21.573 31.251 1.00 33.56 185 TYR A O 1
ATOM 1413 N N . VAL A 1 186 ? -7.326 -19.421 30.974 1.00 29.69 186 VAL A N 1
ATOM 1414 C CA . VAL A 1 186 ? -6.345 -19.119 32.046 1.00 29.69 186 VAL A CA 1
ATOM 1415 C C . VAL A 1 186 ? -5.234 -18.241 31.464 1.00 29.69 186 VAL A C 1
ATOM 1417 O O . VAL A 1 186 ? -4.508 -18.652 30.569 1.00 29.69 186 VAL A O 1
ATOM 1420 N N . LEU A 1 187 ? -5.091 -17.036 32.020 1.00 32.12 187 LEU A N 1
ATOM 1421 C CA . LEU A 1 187 ? -3.829 -16.407 32.448 1.00 32.12 187 LEU A CA 1
ATOM 1422 C C . LEU A 1 187 ? -4.230 -15.096 33.146 1.00 32.12 187 LEU A C 1
ATOM 1424 O O . LEU A 1 187 ? -4.453 -14.069 32.517 1.00 32.12 187 LEU A O 1
ATOM 1428 N N . ARG A 1 188 ? -4.694 -15.182 34.398 1.00 28.67 188 ARG A N 1
ATOM 1429 C CA . ARG A 1 188 ? -3.874 -14.977 35.609 1.00 28.67 188 ARG A CA 1
ATOM 1430 C C . ARG A 1 188 ? -3.002 -13.719 35.527 1.00 28.67 188 ARG A C 1
ATOM 1432 O O . ARG A 1 188 ? -1.947 -13.725 34.914 1.00 28.67 188 ARG A O 1
ATOM 1439 N N . GLN A 1 189 ? -3.495 -12.693 36.221 1.00 33.72 189 GLN A N 1
ATOM 1440 C CA . GLN A 1 189 ? -2.792 -11.906 37.238 1.00 33.72 189 GLN A CA 1
ATOM 1441 C C . GLN A 1 189 ? -1.293 -11.679 37.009 1.00 33.72 189 GLN A C 1
ATOM 1443 O O . GLN A 1 189 ? -0.483 -12.575 37.234 1.00 33.72 189 GLN A O 1
ATOM 1448 N N . VAL A 1 190 ? -0.935 -10.425 36.743 1.00 30.72 190 VAL A N 1
ATOM 1449 C CA . VAL A 1 190 ? 0.344 -9.875 37.197 1.00 30.72 190 VAL A CA 1
ATOM 1450 C C . VAL A 1 190 ? 0.036 -8.623 38.010 1.00 30.72 190 VAL A C 1
ATOM 1452 O O . VAL A 1 190 ? -0.001 -7.510 37.501 1.00 30.72 190 VAL A O 1
ATOM 1455 N N . THR A 1 191 ? -0.263 -8.846 39.286 1.00 33.56 191 THR A N 1
ATOM 1456 C CA . THR A 1 191 ? 0.096 -7.922 40.361 1.00 33.56 191 THR A CA 1
ATOM 1457 C C . THR A 1 191 ? 1.533 -8.232 40.760 1.00 33.56 191 THR A C 1
ATOM 1459 O O . THR A 1 191 ? 1.796 -9.338 41.238 1.00 33.56 191 THR A O 1
ATOM 1462 N N . ASN A 1 192 ? 2.435 -7.275 40.562 1.00 33.34 192 ASN A N 1
ATOM 1463 C CA . ASN A 1 192 ? 3.277 -6.725 41.627 1.00 33.34 192 ASN A CA 1
ATOM 1464 C C . ASN A 1 192 ? 3.848 -5.383 41.166 1.00 33.34 192 ASN A C 1
ATOM 1466 O O . ASN A 1 192 ? 4.445 -5.367 40.067 1.00 33.34 192 ASN A O 1
#

Sequence (192 aa):
MKMVWRISLAAAVIISGTTMAMARESENSIKNLPAEISRKCKTPIDWVKVGTGRSVRLQPSPDASYEKIDCVLAEIKRQDDIDLGFIGNEADPNQVISPPWSYIAGGKIDVLQALATEIKKAGWVVGSLAKADDGSGFLLFRTPDGMTAAQAEPFNGRIWKQQLGDITFGTAPTKTGSRLIEDEYVLRQVTN

Organism: Sphingobium xenophagum (NCBI:txid121428)

Foldseek 3Di:
DDDDDDDDDDPPPPPPPDDPPPVVVLVVVQVCLLVVLCVVLVADSVQWDQDPDQEIEGEHDPPDDPSSVVSSVVSNVVRPPYHYHYPPPPAD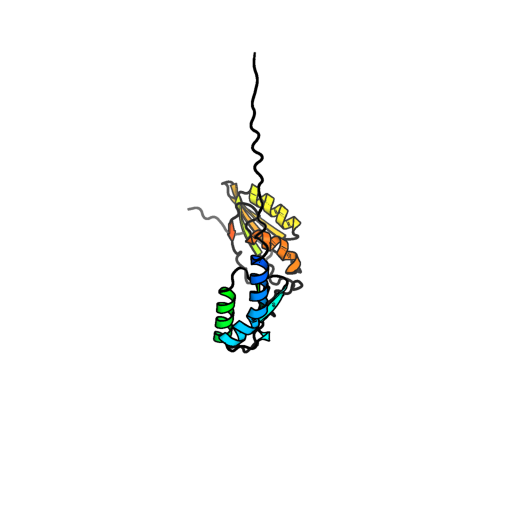QQDFDPPWAKKKKKDFPVLVVQVCVVCVVLVWDWDDWAADPVRITMTIITHDGNDGNNSCVVVVVCVVVVVSPPIDMDGDDDDDDPDDDDDDDDDDDDDD

pLDDT: mean 73.7, std 22.23, range [26.98, 95.31]